Protein AF-A0A3E2GTA2-F1 (afdb_monomer)

Nearest PDB structures (foldseek):
  7aie-assembly1_A  TM=4.837E-01  e=1.598E+00  Homo sapiens
  6swu-assembly3_F  TM=3.018E-01  e=5.069E-01  Mus musculus
  6swu-assembly3_E  TM=3.045E-01  e=6.378E-01  Mus musculus
  6swu-assembly1_B  TM=2.988E-01  e=9.210E-01  Mus musculus
  6swu-assembly2_D  TM=2.835E-01  e=9.210E-01  Mus musculus

Solvent-accessible surface area (backbone atoms only — not comparable to full-atom values): 17799 Å² total; per-residue (Å²): 142,78,87,75,77,81,80,65,66,70,58,58,58,54,51,51,53,51,47,38,63,47,44,71,77,41,76,69,32,47,53,50,50,47,49,49,49,50,48,56,28,56,77,65,75,46,49,72,66,53,44,54,51,52,36,49,76,63,51,36,78,83,49,54,48,63,63,64,68,58,52,52,51,42,63,69,75,52,49,80,78,42,78,41,52,50,50,35,53,52,35,43,46,57,52,60,55,69,76,58,85,54,76,81,50,52,62,56,52,53,48,54,52,54,51,50,54,53,45,49,60,44,69,67,50,96,58,99,65,84,62,88,38,50,48,41,30,32,46,45,47,18,49,44,29,37,77,71,69,38,42,69,59,15,50,54,37,40,52,51,27,51,53,55,52,62,75,53,64,88,57,95,41,72,71,53,50,41,35,50,42,32,53,45,41,49,47,48,51,41,36,66,77,27,61,93,71,70,59,78,76,83,71,38,80,84,32,68,68,47,43,53,53,50,53,52,51,58,62,47,61,72,47,65,82,76,60,92,66,90,67,76,60,68,63,58,56,53,50,41,54,50,35,55,52,48,44,54,53,52,53,48,53,54,32,50,78,70,68,39,53,79,63,73,51,67,78,70,71,48,82,74,79,81,77,82,75,84,91,73,85,84,81,90,70,95,57,62,96,82,50,59,70,67,79,70,74,76,78,130

Sequence (300 aa):
MFAIDAASTSSDAIELCQVALDVLYTRACLLRFTKLVHHILEESNVTISGVIDGFSGSVHRWFSVVNLKQLREDAQESWTADPSTPLLLLAMLLLGTLQDCHHEDHSRRRKLYTTLKKLMLALTSPSEAPEPHLVQVEALVALYECGQGMAHQAQLTLSSALAMVSLMESEESDILIWRKISLIVLDRIIMLSSVSNNVPSLCTLTSPICKSVQSYIQKNSDTASASTGTPPSQQLYKMAEVALATGRVLHYVYCLEKGWTIGVKFLKGIQAEVSSPDASNGTTVQGCARCTVLHGVKKP

Structure (mmCIF, N/CA/C/O backbone):
data_AF-A0A3E2GTA2-F1
#
_entry.id   AF-A0A3E2GTA2-F1
#
loop_
_atom_site.group_PDB
_atom_site.id
_atom_site.type_symbol
_atom_site.label_atom_id
_atom_site.label_alt_id
_atom_site.label_comp_id
_atom_site.label_asym_id
_atom_site.label_entity_id
_atom_site.label_seq_id
_atom_site.pdbx_PDB_ins_code
_atom_site.Cartn_x
_atom_site.Cartn_y
_atom_site.Cartn_z
_atom_site.occupancy
_atom_site.B_iso_or_equiv
_atom_site.auth_seq_id
_atom_site.auth_comp_id
_atom_site.auth_asym_id
_atom_site.auth_atom_id
_atom_site.pdbx_PDB_model_num
ATOM 1 N N . MET A 1 1 ? -29.259 -16.501 2.015 1.00 26.66 1 MET A N 1
ATOM 2 C CA . MET A 1 1 ? -30.362 -15.736 1.403 1.00 26.66 1 MET A CA 1
ATOM 3 C C . MET A 1 1 ? -30.848 -14.743 2.448 1.00 26.66 1 MET A C 1
ATOM 5 O O . MET A 1 1 ? -31.735 -15.064 3.225 1.00 26.66 1 MET A O 1
ATOM 9 N N . PHE A 1 2 ? -30.172 -13.598 2.545 1.00 26.33 2 PHE A N 1
ATOM 10 C CA . PHE A 1 2 ? -30.550 -12.499 3.431 1.00 26.33 2 PHE A CA 1
ATOM 11 C C . PHE A 1 2 ? -30.974 -11.341 2.537 1.00 26.33 2 PHE A C 1
ATOM 13 O O . PHE A 1 2 ? -30.154 -10.787 1.813 1.00 26.33 2 PHE A O 1
ATOM 20 N N . ALA A 1 3 ? -32.267 -11.034 2.543 1.00 28.92 3 ALA A N 1
ATOM 21 C CA . ALA A 1 3 ? -32.781 -9.820 1.937 1.00 28.92 3 ALA A CA 1
ATOM 22 C C . ALA A 1 3 ? -32.425 -8.659 2.873 1.00 28.92 3 ALA A C 1
ATOM 24 O O . ALA A 1 3 ? -32.954 -8.570 3.978 1.00 28.92 3 ALA A O 1
ATOM 25 N N . ILE A 1 4 ? -31.483 -7.818 2.452 1.00 31.72 4 ILE A N 1
ATOM 26 C CA . ILE A 1 4 ? -31.210 -6.535 3.097 1.00 31.72 4 ILE A CA 1
ATOM 27 C C . ILE A 1 4 ? -32.053 -5.499 2.355 1.00 31.72 4 ILE A C 1
ATOM 29 O O . ILE A 1 4 ? -31.821 -5.230 1.175 1.00 31.72 4 ILE A O 1
ATOM 33 N N . ASP A 1 5 ? -33.055 -4.957 3.045 1.00 31.97 5 ASP A N 1
ATOM 34 C CA . ASP A 1 5 ? -33.919 -3.890 2.547 1.00 31.97 5 ASP A CA 1
ATOM 35 C C . ASP A 1 5 ? -33.090 -2.651 2.179 1.00 31.97 5 ASP A C 1
ATOM 37 O O . ASP A 1 5 ? -32.397 -2.055 3.003 1.00 31.97 5 ASP A O 1
ATOM 41 N N . ALA A 1 6 ? -33.181 -2.227 0.919 1.00 38.75 6 ALA A N 1
ATOM 42 C CA . ALA A 1 6 ? -32.398 -1.127 0.355 1.00 38.75 6 ALA A CA 1
ATOM 43 C C . ALA A 1 6 ? -32.828 0.279 0.840 1.00 38.75 6 ALA A C 1
ATOM 45 O O . ALA A 1 6 ? -32.238 1.281 0.428 1.00 38.75 6 ALA A O 1
ATOM 46 N N . ALA A 1 7 ? -33.836 0.376 1.713 1.00 34.06 7 ALA A N 1
ATOM 47 C CA . ALA A 1 7 ? -34.493 1.634 2.066 1.00 34.06 7 ALA A CA 1
ATOM 48 C C . ALA A 1 7 ? -33.840 2.422 3.225 1.00 34.06 7 ALA A C 1
ATOM 50 O O . ALA A 1 7 ? -34.115 3.612 3.353 1.00 34.06 7 ALA A O 1
ATOM 51 N N . SER A 1 8 ? -32.942 1.836 4.030 1.00 43.41 8 SER A N 1
ATOM 52 C CA . SER A 1 8 ? -32.281 2.552 5.147 1.00 43.41 8 SER A CA 1
ATOM 53 C C . SER A 1 8 ? -31.039 3.363 4.740 1.00 43.41 8 SER A C 1
ATOM 55 O O . SER A 1 8 ? -30.597 4.251 5.462 1.00 43.41 8 SER A O 1
ATOM 57 N N . THR A 1 9 ? -30.491 3.133 3.545 1.00 51.28 9 THR A N 1
ATOM 58 C CA . THR A 1 9 ? -29.102 3.518 3.222 1.00 51.28 9 THR A CA 1
ATOM 59 C C . THR A 1 9 ? -28.855 5.000 2.888 1.00 51.28 9 THR A C 1
ATOM 61 O O . THR A 1 9 ? -27.717 5.386 2.617 1.00 51.28 9 THR A O 1
ATOM 64 N N . SER A 1 10 ? -29.895 5.841 2.895 1.00 49.84 10 SER A N 1
ATOM 65 C CA . SER A 1 10 ? -29.777 7.284 2.626 1.00 49.84 10 SER A CA 1
ATOM 66 C C . SER A 1 10 ? -29.393 8.098 3.865 1.00 49.84 10 SER A C 1
ATOM 68 O O . SER A 1 10 ? -28.783 9.155 3.712 1.00 49.84 10 SER A O 1
ATOM 70 N N . SER A 1 11 ? -29.761 7.645 5.067 1.00 50.50 11 SER A N 1
ATOM 71 C CA . SER A 1 11 ? -29.492 8.378 6.313 1.00 50.50 11 SER A CA 1
ATOM 72 C C . SER A 1 11 ? -28.023 8.234 6.721 1.00 50.50 11 SER A C 1
ATOM 74 O O . SER A 1 11 ? -27.336 9.228 6.950 1.00 50.50 11 SER A O 1
ATOM 76 N N . ASP A 1 12 ? -27.500 7.009 6.656 1.00 54.19 12 ASP A N 1
ATOM 77 C CA . ASP A 1 12 ? -26.146 6.667 7.110 1.00 54.19 12 ASP A CA 1
ATOM 78 C C . ASP A 1 12 ? -25.052 7.349 6.278 1.00 54.19 12 ASP A C 1
ATOM 80 O O . ASP A 1 12 ? -23.986 7.694 6.781 1.00 54.19 12 ASP A O 1
ATOM 84 N N . ALA A 1 13 ? -25.306 7.586 4.986 1.00 51.75 13 ALA A N 1
ATOM 85 C CA . ALA A 1 13 ? -24.356 8.247 4.092 1.00 51.75 13 ALA A CA 1
ATOM 86 C C . ALA A 1 13 ? -24.213 9.753 4.382 1.00 51.75 13 ALA A C 1
ATOM 88 O O . ALA A 1 13 ? -23.124 10.311 4.204 1.00 51.75 13 ALA A O 1
ATOM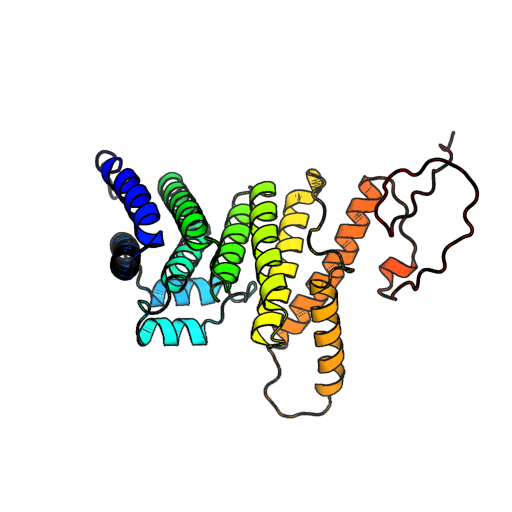 89 N N . ILE A 1 14 ? -25.300 10.401 4.815 1.00 54.19 14 ILE A N 1
ATOM 90 C CA . ILE A 1 14 ? -25.307 11.804 5.250 1.00 54.19 14 ILE A CA 1
ATOM 91 C C . ILE A 1 14 ? -24.616 11.901 6.610 1.00 54.19 14 ILE A C 1
ATOM 93 O O . ILE A 1 14 ? -23.726 12.733 6.778 1.00 54.19 14 ILE A O 1
ATOM 97 N N . GLU A 1 15 ? -24.927 10.985 7.527 1.00 57.72 15 GLU A N 1
ATOM 98 C CA . GLU A 1 15 ? -24.299 10.912 8.847 1.00 57.72 15 GLU A CA 1
ATOM 99 C C . GLU A 1 15 ? -22.783 10.672 8.748 1.00 57.72 15 GLU A C 1
ATOM 101 O O . GLU A 1 15 ? -22.004 11.363 9.395 1.00 57.72 15 GLU A O 1
ATOM 106 N N . LEU A 1 16 ? -22.336 9.798 7.840 1.00 56.22 16 LEU A N 1
ATOM 107 C CA . LEU A 1 16 ? -20.919 9.559 7.536 1.00 56.22 16 LEU A CA 1
ATOM 108 C C . LEU A 1 16 ? -20.181 10.803 7.023 1.00 56.22 16 LEU A C 1
ATOM 110 O O . LEU A 1 16 ? -19.018 11.016 7.368 1.00 56.22 16 LEU A O 1
ATOM 114 N N . CYS A 1 17 ? -20.829 11.625 6.191 1.00 51.88 17 CYS A N 1
ATOM 115 C CA . CYS A 1 17 ? -20.224 12.863 5.691 1.00 51.88 17 CYS A CA 1
ATOM 116 C C . CYS A 1 17 ? -20.182 13.950 6.775 1.00 51.88 17 CYS A C 1
ATOM 118 O O . CYS A 1 17 ? -19.199 14.683 6.852 1.00 51.88 17 CYS A O 1
ATOM 120 N N . GLN A 1 18 ? -21.202 14.012 7.637 1.00 55.59 18 GLN A N 1
ATOM 121 C CA . GLN A 1 18 ? -21.234 14.899 8.801 1.00 55.59 18 GLN A CA 1
ATOM 122 C C . GLN A 1 18 ? -20.150 14.511 9.822 1.00 55.59 18 GLN A C 1
ATOM 124 O O . GLN A 1 18 ? -19.392 15.361 10.277 1.00 55.59 18 GLN A O 1
ATOM 129 N N . VAL A 1 19 ? -20.003 13.212 10.108 1.00 56.62 19 VAL A N 1
ATOM 130 C CA . VAL A 1 19 ? -18.970 12.672 11.002 1.00 56.62 19 VAL A CA 1
ATOM 131 C C . VAL A 1 19 ? -17.571 12.940 10.451 1.00 56.62 19 VAL A C 1
ATOM 133 O O . VAL A 1 19 ? -16.705 13.341 11.216 1.00 56.62 19 VAL A O 1
ATOM 136 N N . ALA A 1 20 ? -17.331 12.790 9.144 1.00 53.91 20 ALA A N 1
ATOM 137 C CA . ALA A 1 20 ? -16.030 13.108 8.544 1.00 53.91 20 ALA A CA 1
ATOM 138 C C . ALA A 1 20 ? -15.655 14.601 8.674 1.00 53.91 20 ALA A C 1
ATOM 140 O O . ALA A 1 20 ? -14.487 14.918 8.888 1.00 53.91 20 ALA A O 1
ATOM 141 N N . LEU A 1 21 ? -16.638 15.506 8.590 1.00 55.72 21 LEU A N 1
ATOM 142 C CA . LEU A 1 21 ? -16.461 16.943 8.837 1.00 55.72 21 LEU A CA 1
ATOM 143 C C . LEU A 1 21 ? -16.207 17.251 10.322 1.00 55.72 21 LEU A C 1
ATOM 145 O O . LEU A 1 21 ? -15.356 18.080 10.633 1.00 55.72 21 LEU A O 1
ATOM 149 N N . ASP A 1 22 ? -16.880 16.549 11.235 1.00 50.16 22 ASP A N 1
ATOM 150 C CA . ASP A 1 22 ? -16.722 16.738 12.682 1.00 50.16 22 ASP A CA 1
ATOM 151 C C . ASP A 1 22 ? -15.430 16.095 13.242 1.00 50.16 22 ASP A C 1
ATOM 153 O O . ASP A 1 22 ? -14.876 16.571 14.240 1.00 50.16 22 ASP A O 1
ATOM 157 N N . VAL A 1 23 ? -14.916 15.025 12.612 1.00 53.75 23 VAL A N 1
ATOM 158 C CA . VAL A 1 23 ? -13.649 14.337 12.962 1.00 53.75 23 VAL A CA 1
ATOM 159 C C . VAL A 1 23 ? -12.445 15.271 12.932 1.00 53.75 23 VAL A C 1
ATOM 161 O O . VAL A 1 23 ? 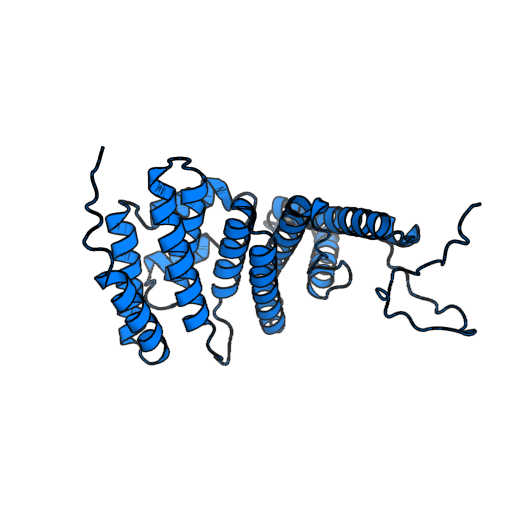-11.518 15.088 13.718 1.00 53.75 23 VAL A O 1
ATOM 164 N N . LEU A 1 24 ? -12.498 16.326 12.125 1.00 55.22 24 LEU A N 1
ATOM 165 C CA . LEU A 1 24 ? -11.410 17.284 11.969 1.00 55.22 24 LEU A CA 1
ATOM 166 C C . LEU A 1 24 ? -11.122 18.147 13.211 1.00 55.22 24 LEU A C 1
ATOM 168 O O . LEU A 1 24 ? -10.070 18.779 13.241 1.00 55.22 24 LEU A O 1
ATOM 172 N N . TYR A 1 25 ? -12.000 18.194 14.227 1.00 56.25 25 TYR A N 1
ATOM 173 C CA . TYR A 1 25 ? -11.858 19.192 15.303 1.00 56.25 25 TYR A CA 1
ATOM 174 C C . TYR A 1 25 ? -11.978 18.708 16.759 1.00 56.25 25 TYR A C 1
ATOM 176 O O . TYR A 1 25 ? -11.643 19.485 17.654 1.00 56.25 25 TYR A O 1
ATOM 184 N N . THR A 1 26 ? -12.399 17.469 17.072 1.00 65.62 26 THR A N 1
ATOM 185 C CA . THR A 1 26 ? -12.515 17.037 18.488 1.00 65.62 26 THR A CA 1
ATOM 186 C C . THR A 1 26 ? -12.250 15.548 18.760 1.00 65.62 26 THR A C 1
ATOM 188 O O . THR A 1 26 ? -12.654 14.662 18.012 1.00 65.62 26 THR A O 1
ATOM 191 N N . ARG A 1 27 ? -11.663 15.253 19.933 1.00 64.69 27 ARG A N 1
ATOM 192 C CA . ARG A 1 27 ? -11.454 13.893 20.490 1.00 64.69 27 ARG A CA 1
ATOM 193 C C . ARG A 1 27 ? -12.743 13.054 20.563 1.00 64.69 27 ARG A C 1
ATOM 195 O O . ARG A 1 27 ? -12.701 11.830 20.479 1.00 64.69 27 ARG A O 1
ATOM 202 N N . ALA A 1 28 ? -13.895 13.712 20.707 1.00 71.38 28 ALA A N 1
ATOM 203 C CA . ALA A 1 28 ? -15.207 13.069 20.708 1.00 71.38 28 ALA A CA 1
ATOM 204 C C . ALA A 1 28 ? -15.528 12.389 19.365 1.00 71.38 28 ALA A C 1
ATOM 206 O O . ALA A 1 28 ? -16.193 11.353 19.341 1.00 71.38 28 ALA A O 1
ATOM 207 N N . CYS A 1 29 ? -15.030 12.933 18.257 1.00 73.00 29 CYS A N 1
ATOM 208 C CA . CYS A 1 29 ? -15.290 12.401 16.928 1.00 73.00 29 CYS A CA 1
ATOM 209 C C . CYS A 1 29 ? -14.422 11.191 16.596 1.00 73.00 29 CYS A C 1
ATOM 211 O O . CYS A 1 29 ? -14.917 10.269 15.957 1.00 73.00 29 CYS A O 1
ATOM 213 N N . LEU A 1 30 ? -13.195 11.124 17.120 1.00 75.06 30 LEU A N 1
ATOM 214 C CA . LEU A 1 30 ? -12.386 9.906 17.066 1.00 75.06 30 LEU A CA 1
ATOM 215 C C . LEU A 1 30 ? -13.119 8.731 17.731 1.00 75.06 30 LEU A C 1
ATOM 217 O O . LEU A 1 30 ? -13.282 7.679 17.124 1.00 75.06 30 LEU A O 1
ATOM 221 N N . LEU A 1 31 ? -13.677 8.933 18.928 1.00 79.94 31 LEU A N 1
ATOM 222 C CA . LEU A 1 31 ? -14.464 7.893 19.601 1.00 79.94 31 LEU A CA 1
ATOM 223 C C . LEU A 1 31 ? -15.701 7.475 18.794 1.00 79.94 31 LEU A C 1
ATOM 225 O O . LEU A 1 31 ? -16.036 6.292 18.759 1.00 79.94 31 LEU A O 1
ATOM 229 N N . ARG A 1 32 ? -16.389 8.424 18.146 1.00 82.00 32 ARG A N 1
ATOM 230 C CA . ARG A 1 32 ? -17.516 8.113 17.250 1.00 82.00 32 ARG A CA 1
ATOM 231 C C . ARG A 1 32 ? -17.058 7.319 16.031 1.00 82.00 32 ARG A C 1
ATOM 233 O O . ARG A 1 32 ? -17.716 6.349 15.676 1.00 82.00 32 ARG A O 1
ATOM 240 N N . PHE A 1 33 ? -15.930 7.690 15.435 1.00 82.38 33 PHE A N 1
ATOM 241 C CA . PHE A 1 33 ? -15.361 6.988 14.296 1.00 82.38 33 PHE A CA 1
ATOM 242 C C . PHE A 1 33 ? -14.970 5.553 14.659 1.00 82.38 33 PHE A C 1
ATOM 244 O O . PHE A 1 33 ? -15.408 4.623 13.990 1.00 82.38 33 PHE A O 1
ATOM 251 N N . THR A 1 34 ? -14.246 5.341 15.760 1.00 85.25 34 THR A N 1
ATOM 252 C CA . THR A 1 34 ? -13.904 3.989 16.229 1.00 85.25 34 THR A CA 1
ATOM 253 C C . THR A 1 34 ? -15.159 3.155 16.500 1.00 85.25 34 THR A C 1
ATOM 255 O O . THR A 1 34 ? -15.225 1.999 16.087 1.00 85.25 34 THR A O 1
ATOM 258 N N . LYS A 1 35 ? -16.192 3.741 17.126 1.00 87.19 35 LYS A N 1
ATOM 259 C CA . LYS A 1 35 ? -17.490 3.070 17.325 1.00 87.19 35 LYS A CA 1
ATOM 260 C C . LYS A 1 35 ? -18.163 2.703 16.006 1.00 87.19 35 LYS A C 1
ATOM 262 O O . LYS A 1 35 ? -18.708 1.613 15.896 1.00 87.19 35 LYS A O 1
ATOM 267 N N . LEU A 1 36 ? -18.107 3.582 15.010 1.00 85.88 36 LEU A N 1
ATOM 268 C CA . LEU A 1 36 ? -18.654 3.312 13.686 1.00 85.88 36 LEU A CA 1
ATOM 269 C C . LEU A 1 36 ? -17.906 2.172 12.988 1.00 85.88 36 LEU A C 1
ATOM 271 O O . LEU A 1 36 ? -18.542 1.289 12.427 1.00 85.88 36 LEU A O 1
ATOM 275 N N . VAL A 1 37 ? -16.571 2.145 13.057 1.00 87.62 37 VAL A N 1
ATOM 276 C CA . VAL A 1 37 ? -15.780 1.022 12.526 1.00 87.62 37 VAL A CA 1
ATOM 277 C C . VAL A 1 37 ? -16.157 -0.283 13.220 1.00 87.62 37 VAL A C 1
ATOM 279 O O . VAL A 1 37 ? -16.358 -1.289 12.545 1.00 87.62 37 VAL A O 1
ATOM 282 N N . HIS A 1 38 ? -16.307 -0.267 14.546 1.00 88.81 38 HIS A N 1
ATOM 283 C CA . HIS A 1 38 ? -16.773 -1.431 15.295 1.00 88.81 38 HIS A CA 1
ATOM 284 C C . HIS A 1 38 ? -18.151 -1.898 14.821 1.00 88.81 38 HIS A C 1
ATOM 286 O O . HIS A 1 38 ? -18.328 -3.079 14.544 1.00 88.81 38 HIS A O 1
ATOM 292 N N . HIS A 1 39 ? -19.093 -0.971 14.646 1.00 89.19 39 HIS A N 1
ATOM 293 C CA . HIS A 1 39 ? -20.427 -1.287 14.151 1.00 89.19 39 HIS A CA 1
ATOM 294 C C . HIS A 1 39 ? -20.390 -1.912 12.750 1.00 89.19 39 HIS A C 1
ATOM 296 O O . HIS A 1 39 ? -20.994 -2.956 12.531 1.00 89.19 39 HIS A O 1
ATOM 302 N N . ILE A 1 40 ? -19.597 -1.353 11.827 1.00 86.62 40 ILE A N 1
ATOM 303 C CA . ILE A 1 40 ? -19.397 -1.920 10.482 1.00 86.62 40 ILE A CA 1
ATOM 304 C C . ILE A 1 40 ? -18.850 -3.355 10.565 1.00 86.62 40 ILE A C 1
ATOM 306 O O . ILE A 1 40 ? -19.256 -4.218 9.783 1.00 86.62 40 ILE A O 1
ATOM 310 N N . LEU A 1 41 ? -17.923 -3.628 11.488 1.00 89.06 41 LEU A N 1
ATOM 311 C CA . LEU A 1 41 ? -17.367 -4.968 11.703 1.00 89.06 41 LEU A CA 1
ATOM 312 C C . LEU A 1 41 ? -18.415 -5.940 12.267 1.00 89.06 41 LEU A C 1
ATOM 314 O O . LEU A 1 41 ? -18.538 -7.056 11.759 1.00 89.06 41 LEU A O 1
ATOM 318 N N . GLU A 1 42 ? -19.213 -5.502 13.242 1.00 90.88 42 GLU A N 1
ATOM 319 C CA . GLU A 1 42 ? -20.320 -6.276 13.818 1.00 90.88 42 GLU A CA 1
ATOM 320 C C . GLU A 1 42 ? -21.395 -6.610 12.777 1.00 90.88 42 GLU A C 1
ATOM 322 O O . GLU A 1 42 ? -21.768 -7.772 12.635 1.00 90.88 42 GLU A O 1
ATOM 327 N N . GLU A 1 43 ? -21.834 -5.632 11.980 1.00 88.75 43 GLU A N 1
ATOM 328 C CA . GLU A 1 43 ? -22.778 -5.840 10.870 1.00 88.75 43 GLU A CA 1
ATOM 329 C C . GLU A 1 43 ? -22.210 -6.763 9.781 1.00 88.75 43 GLU A C 1
ATOM 331 O O . GLU A 1 43 ? -22.943 -7.408 9.028 1.00 88.75 43 GLU A O 1
ATOM 336 N N . SER A 1 44 ? -20.883 -6.834 9.668 1.00 85.75 44 SER A N 1
ATOM 337 C CA . SER A 1 44 ? -20.195 -7.771 8.777 1.00 85.75 44 SER A CA 1
ATOM 338 C C . SER A 1 44 ? -20.033 -9.166 9.383 1.00 85.75 44 SER A C 1
ATOM 340 O O . SER A 1 44 ? -19.623 -10.074 8.666 1.00 85.75 44 SER A O 1
ATOM 342 N N . ASN A 1 45 ? -20.361 -9.352 10.666 1.00 91.81 45 ASN A N 1
ATOM 343 C CA . ASN A 1 45 ? -20.073 -10.556 11.442 1.00 91.81 45 ASN A CA 1
ATOM 344 C C . ASN A 1 45 ? -18.579 -10.942 11.399 1.00 91.81 45 ASN A C 1
ATOM 346 O O . ASN A 1 45 ? -18.224 -12.119 11.320 1.00 91.81 45 ASN A O 1
ATOM 350 N N . VAL A 1 46 ? -17.693 -9.938 11.411 1.00 93.25 46 VAL A N 1
ATOM 351 C CA . VAL A 1 46 ? -16.238 -10.127 11.382 1.00 93.25 46 VAL A CA 1
ATOM 352 C C . VAL A 1 46 ? -15.624 -9.533 12.643 1.00 93.25 46 VAL A C 1
ATOM 354 O O . VAL A 1 46 ? -15.854 -8.379 12.985 1.00 93.25 46 VAL A O 1
ATOM 357 N N . THR A 1 47 ? -14.798 -10.315 13.334 1.00 94.75 47 THR A N 1
ATOM 358 C CA . THR A 1 47 ? -14.034 -9.831 14.490 1.00 94.75 47 THR A CA 1
ATOM 359 C C . THR A 1 47 ? -12.748 -9.138 14.038 1.00 94.75 47 THR A C 1
ATOM 361 O O . THR A 1 47 ? -12.199 -9.463 12.988 1.00 94.75 47 THR A O 1
ATOM 364 N N . ILE A 1 48 ? -12.205 -8.228 14.853 1.00 93.56 48 ILE A N 1
ATOM 365 C CA . ILE A 1 48 ? -10.917 -7.566 14.563 1.00 93.56 48 ILE A CA 1
ATOM 366 C C . ILE A 1 48 ? -9.804 -8.603 14.354 1.00 93.56 48 ILE A C 1
ATOM 368 O O . ILE A 1 48 ? -9.069 -8.519 13.372 1.00 93.56 48 ILE A O 1
ATOM 372 N N . SER A 1 49 ? -9.716 -9.618 15.228 1.00 95.44 49 SER A N 1
ATOM 373 C CA . SER A 1 49 ? -8.764 -10.726 15.039 1.00 95.44 49 SER A CA 1
ATOM 374 C C . SER A 1 49 ? -9.005 -11.421 13.705 1.00 95.44 49 SER A C 1
ATOM 376 O O . SER A 1 49 ? -8.055 -11.620 12.962 1.00 95.44 49 SER A O 1
ATOM 378 N N . GLY A 1 50 ? -10.265 -11.696 13.348 1.00 95.75 50 GLY A N 1
ATOM 379 C CA . GLY A 1 50 ? -10.627 -12.282 12.059 1.00 95.75 50 GLY A CA 1
ATOM 380 C C . GLY A 1 50 ? -10.145 -11.456 10.863 1.00 95.75 50 GLY A C 1
ATOM 381 O O . GLY A 1 50 ? -9.600 -12.028 9.921 1.00 95.75 50 GLY A O 1
ATOM 382 N N . VAL A 1 51 ? -10.265 -10.121 10.913 1.00 95.81 51 VAL A N 1
ATOM 383 C CA . VAL A 1 51 ? -9.725 -9.227 9.868 1.00 95.81 51 VAL A CA 1
ATOM 384 C C . VAL A 1 51 ? -8.204 -9.358 9.780 1.00 95.81 51 VAL A C 1
ATOM 386 O O . VAL A 1 51 ? -7.668 -9.571 8.693 1.00 95.81 51 VAL A O 1
ATOM 389 N N . ILE A 1 52 ? -7.505 -9.253 10.915 1.00 96.44 52 ILE A N 1
ATOM 390 C CA . ILE A 1 52 ? -6.037 -9.306 10.964 1.00 96.44 52 ILE A CA 1
ATOM 391 C C . ILE A 1 52 ? -5.528 -10.680 10.509 1.00 96.44 52 ILE A C 1
ATOM 393 O O . ILE A 1 52 ? -4.583 -10.754 9.725 1.00 96.44 52 ILE A O 1
ATOM 397 N N . ASP A 1 53 ? -6.146 -11.765 10.970 1.00 96.00 53 ASP A N 1
ATOM 398 C CA . ASP A 1 53 ? -5.792 -13.143 10.628 1.00 96.00 53 ASP A CA 1
ATOM 399 C C . ASP A 1 53 ? -6.057 -13.421 9.144 1.00 96.00 53 ASP A C 1
ATOM 401 O O . ASP A 1 53 ? -5.185 -13.947 8.445 1.00 96.00 53 ASP A O 1
ATOM 405 N N . GLY A 1 54 ? -7.214 -12.988 8.631 1.00 95.19 54 GLY A N 1
ATOM 406 C CA . GLY A 1 54 ? -7.562 -13.090 7.216 1.00 95.19 54 GLY A CA 1
ATOM 407 C C . GLY A 1 54 ? -6.578 -12.332 6.326 1.00 95.19 54 GLY A C 1
ATOM 408 O O . GLY A 1 54 ? -6.062 -12.884 5.349 1.00 95.19 54 GLY A O 1
ATOM 409 N N . PHE A 1 55 ? -6.238 -11.095 6.695 1.00 95.75 55 PHE A N 1
ATOM 410 C CA . PHE A 1 55 ? -5.232 -10.299 5.993 1.00 95.75 55 PHE A CA 1
ATOM 411 C C . PHE A 1 55 ? -3.837 -10.940 6.067 1.00 95.75 55 PHE A C 1
ATOM 413 O O . PHE A 1 55 ? -3.134 -11.027 5.056 1.00 95.75 55 PHE A O 1
ATOM 420 N N . SER A 1 56 ? -3.450 -11.436 7.247 1.00 95.25 56 SER A N 1
ATOM 421 C CA . SER A 1 56 ? -2.164 -12.095 7.493 1.00 95.25 56 SER A CA 1
ATOM 422 C C . SER A 1 56 ? -1.974 -13.329 6.611 1.00 95.25 56 SER A C 1
ATOM 424 O O . SER A 1 56 ? -0.920 -13.509 5.998 1.00 95.25 56 SER A O 1
ATOM 426 N N . GLY A 1 57 ? -3.010 -14.165 6.508 1.00 93.62 57 GLY A N 1
ATOM 427 C CA . GLY A 1 57 ? -2.980 -15.401 5.731 1.00 93.62 57 GLY A CA 1
ATOM 428 C C . GLY A 1 57 ? -2.985 -15.200 4.214 1.00 93.62 57 GLY A C 1
ATOM 429 O O . GLY A 1 57 ? -2.499 -16.075 3.496 1.00 93.62 57 GLY A O 1
ATOM 430 N N . SER A 1 58 ? -3.493 -14.062 3.729 1.00 93.12 58 SER A N 1
ATOM 431 C CA . SER A 1 58 ? -3.742 -13.818 2.304 1.00 93.12 58 SER A CA 1
ATOM 432 C C . SER A 1 58 ? -2.799 -12.791 1.673 1.00 93.12 58 SER A C 1
ATOM 434 O O . SER A 1 58 ? -1.998 -13.135 0.805 1.00 93.12 58 SER A O 1
ATOM 436 N N . VAL A 1 59 ? -2.886 -11.529 2.094 1.00 94.38 59 VAL A N 1
ATOM 437 C CA . VAL A 1 59 ? -2.209 -10.388 1.463 1.00 94.38 59 VAL A CA 1
ATOM 438 C C . VAL A 1 59 ? -0.841 -10.145 2.091 1.00 94.38 59 VAL A C 1
ATOM 440 O O . VAL A 1 59 ? 0.150 -9.975 1.381 1.00 94.38 59 VAL A O 1
ATOM 443 N N . HIS A 1 60 ? -0.748 -10.195 3.422 1.00 93.50 60 HIS A N 1
ATOM 444 C CA . HIS A 1 60 ? 0.462 -9.792 4.143 1.00 93.50 60 HIS A CA 1
ATOM 445 C C . HIS A 1 60 ? 1.715 -10.589 3.753 1.00 93.50 60 HIS A C 1
ATOM 447 O O . HIS A 1 60 ? 2.822 -10.052 3.784 1.00 93.50 60 HIS A O 1
ATOM 453 N N . ARG A 1 61 ? 1.546 -11.859 3.357 1.00 90.25 61 ARG A N 1
ATOM 454 C CA . ARG A 1 61 ? 2.647 -12.746 2.952 1.00 90.25 61 ARG A CA 1
ATOM 455 C C . ARG A 1 61 ? 3.445 -12.209 1.770 1.00 90.25 61 ARG A C 1
ATOM 457 O O . ARG A 1 61 ? 4.637 -12.467 1.711 1.00 90.25 61 ARG A O 1
ATOM 464 N N . TRP A 1 62 ? 2.814 -11.513 0.832 1.00 89.31 62 TRP A N 1
ATOM 465 C CA . TRP A 1 62 ? 3.480 -10.960 -0.354 1.00 89.31 62 TRP A CA 1
ATOM 466 C C . TRP A 1 62 ? 3.435 -9.426 -0.397 1.00 89.31 62 TRP A C 1
ATOM 468 O O . TRP A 1 62 ? 4.150 -8.817 -1.188 1.00 89.31 62 TRP A O 1
ATOM 478 N N . PHE A 1 63 ? 2.640 -8.798 0.475 1.00 94.12 63 PHE A N 1
ATOM 479 C CA . PHE A 1 63 ? 2.529 -7.351 0.617 1.00 94.12 63 PHE A CA 1
ATOM 480 C C . PHE A 1 63 ? 2.607 -6.922 2.089 1.00 94.12 63 PHE A C 1
ATOM 482 O O . PHE A 1 63 ? 1.609 -6.615 2.748 1.00 94.12 63 PHE A O 1
ATOM 489 N N . SER A 1 64 ? 3.822 -6.921 2.634 1.00 92.19 64 SER A N 1
ATOM 490 C CA . SER A 1 64 ? 4.085 -6.725 4.065 1.00 92.19 64 SER A CA 1
ATOM 491 C C . SER A 1 64 ? 4.181 -5.249 4.485 1.00 92.19 64 SER A C 1
ATOM 493 O O . SER A 1 64 ? 5.096 -4.862 5.207 1.00 92.19 64 SER A O 1
ATOM 495 N N . VAL A 1 65 ? 3.235 -4.408 4.051 1.00 95.06 65 VAL A N 1
ATOM 496 C CA . VAL A 1 65 ? 3.254 -2.962 4.361 1.00 95.06 65 VAL A CA 1
ATOM 497 C C . VAL A 1 65 ? 2.890 -2.644 5.821 1.00 95.06 65 VAL A C 1
ATOM 499 O O . VAL A 1 65 ? 3.259 -1.592 6.341 1.00 95.06 65 VAL A O 1
ATOM 502 N N . VAL A 1 66 ? 2.188 -3.560 6.495 1.00 94.75 66 VAL A N 1
ATOM 503 C CA . VAL A 1 66 ? 1.691 -3.400 7.870 1.00 94.75 66 VAL A CA 1
ATOM 504 C C . VAL A 1 66 ? 2.527 -4.207 8.855 1.00 94.75 66 VAL A C 1
ATOM 506 O O . VAL A 1 66 ? 2.731 -5.400 8.648 1.00 94.75 66 VAL A O 1
ATOM 509 N N . ASN A 1 67 ? 2.929 -3.607 9.976 1.00 92.94 67 ASN A N 1
ATOM 510 C CA . ASN A 1 67 ? 3.487 -4.360 11.099 1.00 92.94 67 ASN A CA 1
ATOM 511 C C . ASN A 1 67 ? 2.347 -5.019 11.895 1.00 92.94 67 ASN A C 1
ATOM 513 O O . ASN A 1 67 ? 1.740 -4.393 12.760 1.00 92.94 67 ASN A O 1
ATOM 517 N N . LEU A 1 68 ? 2.046 -6.285 11.591 1.00 93.44 68 LEU A N 1
ATOM 518 C CA . LEU A 1 68 ? 0.936 -7.001 12.231 1.00 93.44 68 LEU A CA 1
ATOM 519 C C . LEU A 1 68 ? 1.143 -7.257 13.723 1.00 93.44 68 LEU A C 1
ATOM 521 O O . LEU A 1 68 ? 0.158 -7.429 14.432 1.00 93.44 68 LEU A O 1
ATOM 525 N N . LYS A 1 69 ? 2.394 -7.319 14.195 1.00 92.69 69 LYS A N 1
ATOM 526 C CA . LYS A 1 69 ? 2.671 -7.491 15.623 1.00 92.69 69 LYS A CA 1
ATOM 527 C C . LYS A 1 69 ? 2.233 -6.239 16.379 1.00 92.69 69 LYS A C 1
ATOM 529 O O . LYS A 1 69 ? 1.389 -6.349 17.259 1.00 92.69 69 LYS A O 1
ATOM 534 N N . GLN A 1 70 ? 2.721 -5.079 15.936 1.00 91.69 70 GLN A N 1
ATOM 535 C CA . GLN A 1 70 ? 2.340 -3.782 16.494 1.00 91.69 70 GLN A CA 1
ATOM 536 C C . GLN A 1 70 ? 0.822 -3.578 16.420 1.00 91.69 70 GLN A C 1
ATOM 538 O O . GLN A 1 70 ? 0.193 -3.317 17.431 1.00 91.69 70 GLN A O 1
ATOM 543 N N . LEU A 1 71 ? 0.207 -3.838 15.260 1.00 92.75 71 LEU A N 1
ATOM 544 C CA . LEU A 1 71 ? -1.240 -3.671 15.096 1.00 92.75 71 LEU A CA 1
ATOM 545 C C . LEU A 1 71 ? -2.062 -4.536 16.069 1.00 92.75 71 LEU A C 1
ATOM 547 O O . LEU A 1 71 ? -3.132 -4.121 16.504 1.00 92.75 71 LEU A O 1
ATOM 551 N N . ARG A 1 72 ? -1.602 -5.752 16.397 1.00 93.69 72 ARG A N 1
ATOM 552 C CA . ARG A 1 72 ? -2.286 -6.601 17.388 1.00 93.69 72 ARG A CA 1
ATOM 553 C C . ARG A 1 72 ? -2.146 -6.050 18.801 1.00 93.69 72 ARG A C 1
ATOM 555 O O . ARG A 1 72 ? -3.113 -6.127 19.550 1.00 93.69 72 ARG A O 1
ATOM 562 N N . GLU A 1 73 ? -0.975 -5.525 19.147 1.00 91.38 73 GLU A N 1
ATOM 563 C CA . GLU A 1 73 ? -0.724 -4.865 20.432 1.00 91.38 73 GLU A CA 1
ATOM 564 C C . GLU A 1 73 ? -1.616 -3.614 20.556 1.00 91.38 73 GLU A C 1
ATOM 566 O O . GLU A 1 73 ? -2.395 -3.505 21.504 1.00 91.38 73 GLU A O 1
ATOM 571 N N . ASP A 1 74 ? -1.648 -2.769 19.521 1.00 88.00 74 ASP A N 1
ATOM 572 C CA . ASP A 1 74 ? -2.494 -1.568 19.456 1.00 88.00 74 ASP A CA 1
ATOM 573 C C . ASP A 1 74 ? -3.993 -1.909 19.559 1.00 88.00 74 ASP A C 1
ATOM 575 O O . ASP A 1 74 ? -4.770 -1.213 20.222 1.00 88.00 74 ASP A O 1
ATOM 579 N N . ALA A 1 75 ? -4.411 -3.011 18.927 1.00 86.31 75 ALA A N 1
ATOM 580 C CA . ALA A 1 75 ? -5.785 -3.502 18.986 1.00 86.31 75 ALA A CA 1
ATOM 581 C C . ALA A 1 75 ? -6.184 -4.026 20.377 1.00 86.31 75 ALA A C 1
ATOM 583 O O . ALA A 1 75 ? -7.372 -4.019 20.700 1.00 86.31 75 ALA A O 1
ATOM 584 N N . GLN A 1 76 ? -5.225 -4.480 21.192 1.00 86.75 76 GLN A N 1
ATOM 585 C CA . GLN A 1 76 ? -5.472 -4.985 22.545 1.00 86.75 76 GLN A CA 1
ATOM 586 C C . GLN A 1 76 ? -5.488 -3.875 23.599 1.00 86.75 76 GLN A C 1
ATOM 588 O O . GLN A 1 76 ? -6.322 -3.924 24.502 1.00 86.75 76 GLN A O 1
ATOM 593 N N . GLU A 1 77 ? -4.587 -2.893 23.505 1.00 81.88 77 GLU A N 1
ATOM 594 C CA . GLU A 1 77 ? -4.394 -1.895 24.565 1.00 81.88 77 GLU A CA 1
ATOM 595 C C . GLU A 1 77 ? -5.450 -0.784 24.538 1.00 81.88 77 GLU A C 1
ATOM 597 O O . GLU A 1 77 ? -6.154 -0.582 25.526 1.00 81.88 77 GLU A O 1
ATOM 602 N N . SER A 1 78 ? -5.594 -0.083 23.411 1.00 72.00 78 SER A N 1
ATOM 603 C CA . SER A 1 78 ? -6.742 0.778 23.104 1.00 72.00 78 SER A CA 1
ATOM 604 C C . SER A 1 78 ? -6.581 1.374 21.701 1.00 72.00 78 SER A C 1
ATOM 606 O O . SER A 1 78 ? -6.015 2.451 21.516 1.00 72.00 78 SER A O 1
ATOM 608 N N . TRP A 1 79 ? -7.176 0.742 20.699 1.00 75.75 79 TRP A N 1
ATOM 609 C CA . TRP A 1 79 ? -7.302 1.268 19.331 1.00 75.75 79 TRP A CA 1
ATOM 610 C C . TRP A 1 79 ? -8.048 2.617 19.195 1.00 75.75 79 TRP A C 1
ATOM 612 O O . TRP A 1 79 ? -8.218 3.131 18.093 1.00 75.75 79 TRP A O 1
ATOM 622 N N . THR A 1 80 ? -8.502 3.214 20.303 1.00 72.12 80 THR A N 1
ATOM 623 C CA . THR A 1 80 ? -9.017 4.592 20.365 1.00 72.12 80 THR A CA 1
ATOM 624 C C . THR A 1 80 ? -7.916 5.648 20.448 1.00 72.12 80 THR A C 1
ATOM 626 O O . THR A 1 80 ? -8.227 6.834 20.369 1.00 72.12 80 THR A O 1
ATOM 629 N N . ALA A 1 81 ? -6.661 5.249 20.684 1.00 76.56 81 ALA A N 1
ATOM 630 C CA . ALA A 1 81 ? -5.545 6.181 20.822 1.00 76.56 81 ALA A CA 1
ATOM 631 C C . ALA A 1 81 ? -5.121 6.789 19.476 1.00 76.56 81 ALA A C 1
ATOM 633 O O . ALA A 1 81 ? -4.782 7.969 19.436 1.00 76.56 81 ALA A O 1
ATOM 634 N N . ASP A 1 82 ? -5.199 6.009 18.393 1.00 83.56 82 ASP A N 1
ATOM 635 C CA . ASP A 1 82 ? -4.752 6.407 17.059 1.00 83.56 82 ASP A CA 1
ATOM 636 C C . ASP A 1 82 ? -5.918 6.375 16.043 1.00 83.56 82 ASP A C 1
ATOM 638 O O . ASP A 1 82 ? -6.466 5.299 15.770 1.00 83.56 82 ASP A O 1
ATOM 642 N N . PRO A 1 83 ? -6.299 7.523 15.441 1.00 80.81 83 PRO A N 1
ATOM 643 C CA . PRO A 1 83 ? -7.346 7.601 14.414 1.00 80.81 83 PRO A CA 1
ATOM 644 C C . PRO A 1 83 ? -7.062 6.776 13.156 1.00 80.81 83 PRO A C 1
ATOM 646 O O . PRO A 1 83 ? -7.993 6.397 12.442 1.00 80.81 83 PRO A O 1
ATOM 649 N N . SER A 1 84 ? -5.799 6.482 12.871 1.00 88.19 84 SER A N 1
ATOM 650 C CA . SER A 1 84 ? -5.385 5.752 11.681 1.00 88.19 84 SER A CA 1
ATOM 651 C C . SER A 1 84 ? -5.505 4.227 11.836 1.00 88.19 84 SER A C 1
ATOM 653 O O . SER A 1 84 ? -5.644 3.525 10.831 1.00 88.19 84 SER A O 1
ATOM 655 N N . THR A 1 85 ? -5.585 3.704 13.068 1.00 91.06 85 THR A N 1
ATOM 656 C CA . THR A 1 85 ? -5.769 2.262 13.326 1.00 91.06 85 THR A CA 1
ATOM 657 C C . THR A 1 85 ? -7.132 1.738 12.843 1.00 91.06 85 THR A C 1
ATOM 659 O O . THR A 1 85 ? -7.159 0.768 12.076 1.00 91.06 85 THR A O 1
ATOM 662 N N . PRO A 1 86 ? -8.284 2.357 13.184 1.00 91.12 86 PRO A N 1
ATOM 663 C CA . PRO A 1 86 ? -9.572 1.912 12.651 1.00 91.12 86 PRO A CA 1
ATOM 664 C C . PRO A 1 86 ? -9.663 2.028 11.120 1.00 91.12 86 PRO A C 1
ATOM 666 O O . PRO A 1 86 ? -10.263 1.165 10.480 1.00 91.12 86 PRO A O 1
ATOM 669 N N . LEU A 1 87 ? -9.024 3.037 10.506 1.00 92.50 87 LEU A N 1
ATOM 670 C CA . LEU A 1 87 ? -8.929 3.117 9.041 1.00 92.50 87 LEU A CA 1
ATOM 671 C C . LEU A 1 87 ? -8.153 1.946 8.449 1.00 92.50 87 LEU A C 1
ATOM 673 O O . LEU A 1 87 ? -8.552 1.401 7.419 1.00 92.50 87 LEU A O 1
ATOM 677 N N . LEU A 1 88 ? -7.047 1.565 9.083 1.00 95.38 88 LEU A N 1
ATOM 678 C CA . LEU A 1 88 ? -6.237 0.446 8.632 1.00 95.38 88 LEU A CA 1
ATOM 679 C C . LEU A 1 88 ? -7.034 -0.859 8.654 1.00 95.38 88 LEU A C 1
ATOM 681 O O . LEU A 1 88 ? -6.992 -1.612 7.681 1.00 95.38 88 LEU A O 1
ATOM 685 N N . LEU A 1 89 ? -7.828 -1.084 9.702 1.00 94.75 89 LEU A N 1
ATOM 686 C CA . LEU A 1 89 ? -8.734 -2.232 9.783 1.00 94.75 89 LEU A CA 1
ATOM 687 C C . LEU A 1 89 ? -9.796 -2.210 8.676 1.00 94.75 89 LEU A C 1
ATOM 689 O O . LEU A 1 89 ? -10.036 -3.240 8.047 1.00 94.75 89 LEU A O 1
ATOM 693 N N . LEU A 1 90 ? -10.390 -1.048 8.375 1.00 94.50 90 LEU A N 1
ATOM 694 C CA . LEU A 1 90 ? -11.328 -0.916 7.254 1.00 94.50 90 LEU A CA 1
ATOM 695 C C . LEU A 1 90 ? -10.662 -1.188 5.896 1.00 94.50 90 LEU A C 1
ATOM 697 O O . LEU A 1 90 ? -11.272 -1.821 5.035 1.00 94.50 90 LEU A O 1
ATOM 701 N N . ALA A 1 91 ? -9.419 -0.745 5.693 1.00 96.94 91 ALA A N 1
ATOM 702 C CA . ALA A 1 91 ? -8.664 -1.012 4.470 1.00 96.94 91 ALA A CA 1
ATOM 703 C C . ALA A 1 91 ? -8.330 -2.507 4.311 1.00 96.94 91 ALA A C 1
ATOM 705 O O . ALA A 1 91 ? -8.440 -3.056 3.213 1.00 96.94 91 ALA A O 1
ATOM 706 N N . MET A 1 92 ? -7.982 -3.189 5.407 1.00 97.00 92 MET A N 1
ATOM 707 C CA . MET A 1 92 ? -7.799 -4.644 5.418 1.00 97.00 92 MET A CA 1
ATOM 708 C C . MET A 1 92 ? -9.103 -5.385 5.120 1.00 97.00 92 MET A C 1
ATOM 710 O O . MET A 1 92 ? -9.105 -6.295 4.291 1.00 97.00 92 MET A O 1
ATOM 714 N N . LEU A 1 93 ? -10.210 -4.973 5.746 1.00 95.25 93 LEU A N 1
ATOM 715 C CA . LEU A 1 93 ? -11.537 -5.529 5.483 1.00 95.25 93 LEU A CA 1
ATOM 716 C C . LEU A 1 93 ? -11.903 -5.372 4.003 1.00 95.25 93 LEU A C 1
ATOM 718 O O . LEU A 1 93 ? -12.315 -6.341 3.370 1.00 95.25 93 LEU A O 1
ATOM 722 N N . LEU A 1 94 ? -11.686 -4.181 3.432 1.00 95.50 94 LEU A N 1
ATOM 723 C CA . LEU A 1 94 ? -11.930 -3.900 2.019 1.00 95.50 94 LEU A CA 1
ATOM 724 C C . LEU A 1 94 ? -11.158 -4.864 1.106 1.00 95.50 94 LEU A C 1
ATOM 726 O O . LEU A 1 94 ? -11.739 -5.403 0.166 1.00 95.50 94 LEU A O 1
ATOM 730 N N . LEU A 1 95 ? -9.882 -5.133 1.389 1.00 95.19 95 LEU A N 1
ATOM 731 C CA . LEU A 1 95 ? -9.101 -6.116 0.631 1.00 95.19 95 LEU A CA 1
ATOM 732 C C . LEU A 1 95 ? -9.605 -7.550 0.816 1.00 95.19 95 LEU A C 1
ATOM 734 O O . LEU A 1 95 ? -9.608 -8.309 -0.150 1.00 95.19 95 LEU A O 1
ATOM 738 N N . GLY A 1 96 ? -10.064 -7.914 2.016 1.00 92.56 96 GLY A N 1
ATOM 739 C CA . GLY A 1 96 ? -10.684 -9.218 2.274 1.00 92.56 96 GLY A CA 1
ATOM 740 C C . GLY A 1 96 ? -11.865 -9.487 1.339 1.00 92.56 96 GLY A C 1
ATOM 741 O O . GLY A 1 96 ? -11.985 -10.579 0.791 1.00 92.56 96 GLY A O 1
ATOM 742 N N . THR A 1 97 ? -12.655 -8.453 1.034 1.00 89.69 97 THR A N 1
ATOM 743 C CA . THR A 1 97 ? -13.793 -8.565 0.105 1.00 89.69 97 THR A CA 1
ATOM 744 C C . THR A 1 97 ? -13.410 -8.789 -1.366 1.00 89.69 97 THR A C 1
ATOM 746 O O . THR A 1 97 ? -14.289 -9.007 -2.200 1.00 89.69 97 THR A O 1
ATOM 749 N N . LEU A 1 98 ? -12.125 -8.715 -1.740 1.00 85.44 98 LEU A N 1
ATOM 750 C CA . LEU A 1 98 ? -11.688 -9.035 -3.106 1.00 85.44 98 LEU A CA 1
ATOM 751 C C . LEU A 1 98 ? -11.792 -10.531 -3.419 1.00 85.44 98 LEU A C 1
ATOM 753 O O . LEU A 1 98 ? -11.881 -10.887 -4.591 1.00 85.44 98 LEU A O 1
ATOM 757 N N . GLN A 1 99 ? -11.763 -11.391 -2.399 1.00 80.12 99 GLN A N 1
ATOM 758 C CA . GLN A 1 99 ? -11.791 -12.845 -2.582 1.00 80.12 99 GLN A CA 1
ATOM 759 C C . GLN A 1 99 ? -13.190 -13.359 -2.938 1.00 80.12 99 GLN A C 1
ATOM 761 O O . GLN A 1 99 ? -13.315 -14.354 -3.651 1.00 80.12 99 GLN A O 1
ATOM 766 N N . ASP A 1 100 ? -14.229 -12.640 -2.513 1.00 78.94 100 ASP A N 1
ATOM 767 C CA . ASP A 1 100 ? -15.615 -13.029 -2.730 1.00 78.94 100 ASP A CA 1
ATOM 768 C C . ASP A 1 100 ? -16.159 -12.398 -4.023 1.00 78.94 100 ASP A C 1
ATOM 770 O O . ASP A 1 100 ? -16.331 -11.180 -4.170 1.00 78.94 100 ASP A O 1
ATOM 774 N N . CYS A 1 101 ? -16.429 -13.251 -5.013 1.00 74.75 101 CYS A N 1
ATOM 775 C CA . CYS A 1 101 ? -16.967 -12.866 -6.322 1.00 74.75 101 CYS A CA 1
ATOM 776 C C . CYS A 1 101 ? -18.503 -12.910 -6.374 1.00 74.75 101 CYS A C 1
ATOM 778 O O . CYS A 1 101 ? -19.083 -13.173 -7.427 1.00 74.75 101 CYS A O 1
ATOM 780 N N . HIS A 1 102 ? -19.190 -12.658 -5.260 1.00 83.31 102 HIS A N 1
ATOM 781 C CA . HIS A 1 102 ? -20.647 -12.584 -5.268 1.00 83.31 102 HIS A CA 1
ATOM 782 C C . HIS A 1 102 ? -21.114 -11.232 -5.824 1.00 83.31 102 HIS A C 1
ATOM 784 O O . HIS A 1 102 ? -20.662 -10.164 -5.403 1.00 83.31 102 HIS A O 1
ATOM 790 N N . HIS A 1 103 ? -22.027 -11.275 -6.800 1.00 80.19 103 HIS A N 1
ATOM 791 C CA . HIS A 1 103 ? -22.510 -10.069 -7.476 1.00 80.19 103 HIS A CA 1
ATOM 792 C C . HIS A 1 103 ? -23.221 -9.089 -6.529 1.00 80.19 103 HIS A C 1
ATOM 794 O O . HIS A 1 103 ? -23.104 -7.874 -6.697 1.00 80.19 103 HIS A O 1
ATOM 800 N N . GLU A 1 104 ? -23.915 -9.597 -5.510 1.00 81.69 104 GLU A N 1
ATOM 801 C CA . GLU A 1 104 ? -24.632 -8.776 -4.525 1.00 81.69 104 GLU A CA 1
ATOM 802 C C . GLU A 1 104 ? -23.673 -7.899 -3.694 1.00 81.69 104 GLU A C 1
ATOM 804 O O . GLU A 1 104 ? -24.005 -6.769 -3.329 1.00 81.69 104 GLU A O 1
ATOM 809 N N . ASP A 1 105 ? -22.423 -8.337 -3.513 1.00 83.69 105 ASP A N 1
ATOM 810 C CA . ASP A 1 105 ? -21.435 -7.631 -2.695 1.00 83.69 105 ASP A CA 1
ATOM 811 C C . ASP A 1 105 ? -20.772 -6.446 -3.409 1.00 83.69 105 ASP A C 1
ATOM 813 O O . ASP A 1 105 ? -20.103 -5.626 -2.773 1.00 83.69 105 ASP A O 1
ATOM 817 N N . HIS A 1 106 ? -20.960 -6.277 -4.725 1.00 85.81 106 HIS A N 1
ATOM 818 C CA . HIS A 1 106 ? -20.370 -5.145 -5.454 1.00 85.81 106 HIS A CA 1
ATOM 819 C C . HIS A 1 106 ? -20.829 -3.788 -4.904 1.00 85.81 106 HIS A C 1
ATOM 821 O O . HIS A 1 106 ? -20.010 -2.876 -4.751 1.00 85.81 106 HIS A O 1
ATOM 827 N N . SER A 1 107 ? -22.116 -3.645 -4.562 1.00 86.75 107 SER A N 1
ATOM 828 C CA . SER A 1 107 ? -22.624 -2.385 -4.007 1.00 86.75 107 SER A CA 1
ATOM 829 C C . SER A 1 107 ? -22.021 -2.093 -2.633 1.00 86.75 107 SER A C 1
ATOM 831 O O . SER A 1 107 ? -21.697 -0.939 -2.346 1.00 86.75 107 SER A O 1
ATOM 833 N N . ARG A 1 108 ? -21.867 -3.116 -1.783 1.00 87.31 108 ARG A N 1
ATOM 834 C CA . ARG A 1 108 ? -21.290 -2.971 -0.441 1.00 87.31 108 ARG A CA 1
ATOM 835 C C . ARG A 1 108 ? -19.820 -2.567 -0.521 1.00 87.31 108 ARG A C 1
ATOM 837 O O . ARG A 1 108 ? -19.426 -1.588 0.108 1.00 87.31 108 ARG A O 1
ATOM 844 N N . ARG A 1 109 ? -19.038 -3.243 -1.371 1.00 90.25 109 ARG A N 1
ATOM 845 C CA . ARG A 1 109 ? -17.620 -2.928 -1.617 1.00 90.25 109 ARG A CA 1
ATOM 846 C C . ARG A 1 109 ? -17.416 -1.503 -2.106 1.00 90.25 109 ARG A C 1
ATOM 848 O O . ARG A 1 109 ? -16.582 -0.775 -1.573 1.00 90.25 109 ARG A O 1
ATOM 855 N N . ARG A 1 110 ? -18.226 -1.065 -3.076 1.00 91.50 110 ARG A N 1
ATOM 856 C CA . ARG A 1 110 ? -18.161 0.304 -3.604 1.00 91.50 110 ARG A CA 1
ATOM 857 C C . ARG A 1 110 ? -18.465 1.350 -2.529 1.00 91.50 110 ARG A C 1
ATOM 859 O O . ARG A 1 110 ? -17.784 2.377 -2.486 1.00 91.50 110 ARG A O 1
ATOM 866 N N . LYS A 1 111 ? -19.458 1.096 -1.666 1.00 90.12 111 LYS A N 1
ATOM 867 C CA . LYS A 1 111 ? -19.786 1.972 -0.529 1.00 90.12 111 LYS A CA 1
ATOM 868 C C . LYS A 1 111 ? -18.626 2.037 0.465 1.00 90.12 111 LYS A C 1
ATOM 870 O O . LYS A 1 111 ? -18.168 3.137 0.750 1.00 90.12 111 LYS A O 1
ATOM 875 N N . LEU A 1 112 ? -18.096 0.890 0.900 1.00 90.62 112 LEU A N 1
ATOM 876 C CA . LEU A 1 112 ? -16.958 0.824 1.824 1.00 90.62 112 LEU A CA 1
ATOM 877 C C . LEU A 1 112 ? -15.728 1.559 1.275 1.00 90.62 112 LEU A C 1
ATOM 879 O O . LEU A 1 112 ? -15.165 2.401 1.967 1.00 90.62 112 LEU A O 1
ATOM 883 N N . TYR A 1 113 ? -15.360 1.312 0.015 1.00 95.00 113 TYR A N 1
ATOM 884 C CA . TYR A 1 113 ? -14.267 2.017 -0.658 1.00 95.00 113 TYR A CA 1
ATOM 885 C C . TYR A 1 113 ? -14.484 3.537 -0.678 1.00 95.00 113 TYR A C 1
ATOM 887 O O . TYR A 1 113 ? -13.603 4.298 -0.287 1.00 95.00 113 TYR A O 1
ATOM 895 N N . THR A 1 114 ? -15.671 3.993 -1.090 1.00 93.50 114 THR A N 1
ATOM 896 C CA . THR A 1 114 ? -15.976 5.432 -1.175 1.00 93.50 114 THR A CA 1
ATOM 897 C C . THR A 1 114 ? -15.932 6.091 0.205 1.00 93.50 114 THR A C 1
ATOM 899 O O . THR A 1 114 ? -15.387 7.185 0.348 1.00 93.50 114 THR A O 1
ATOM 902 N N . THR A 1 115 ? -16.474 5.422 1.223 1.00 88.25 115 THR A N 1
ATOM 903 C CA . THR A 1 115 ? -16.414 5.869 2.617 1.00 88.25 115 THR A CA 1
ATOM 904 C C . THR A 1 115 ? -14.971 5.967 3.100 1.00 88.25 115 THR A C 1
ATOM 906 O O . THR A 1 115 ? -14.577 7.005 3.625 1.00 88.25 115 THR A O 1
ATOM 909 N N . LEU A 1 116 ? -14.156 4.941 2.846 1.00 91.81 116 LEU A N 1
ATOM 910 C CA . LEU A 1 116 ? -12.744 4.927 3.217 1.00 91.81 116 LEU A CA 1
ATOM 911 C C . LEU A 1 116 ? -11.976 6.091 2.573 1.00 91.81 116 LEU A C 1
ATOM 913 O O . LEU A 1 116 ? -11.280 6.813 3.278 1.00 91.81 116 LEU A O 1
ATOM 917 N N . LYS A 1 117 ? -12.168 6.357 1.271 1.00 93.38 117 LYS A N 1
ATOM 918 C CA . LYS A 1 117 ? -11.526 7.496 0.580 1.00 93.38 117 LYS A CA 1
ATOM 919 C C . LYS A 1 117 ? -11.903 8.846 1.192 1.00 93.38 117 LYS A C 1
ATOM 921 O O . LYS A 1 117 ? -11.040 9.708 1.329 1.00 93.38 117 LYS A O 1
ATOM 926 N N . LYS A 1 118 ? -13.174 9.036 1.562 1.00 88.31 118 LYS A N 1
ATOM 927 C CA . LYS A 1 118 ? -13.640 10.271 2.215 1.00 88.31 118 LYS A CA 1
ATOM 928 C C . LYS A 1 118 ? -13.003 10.458 3.590 1.00 88.31 118 LYS A C 1
ATOM 930 O O . LYS A 1 118 ? -12.569 11.559 3.908 1.00 88.31 118 LYS A O 1
ATOM 935 N N . LEU A 1 119 ? -12.929 9.389 4.382 1.00 85.94 119 LEU A N 1
ATOM 936 C CA . LEU A 1 119 ? -12.321 9.429 5.711 1.00 85.94 119 LEU A CA 1
ATOM 937 C C . LEU A 1 119 ? -10.815 9.685 5.643 1.00 85.94 119 LEU A C 1
ATOM 939 O O . LEU A 1 119 ? -10.299 10.471 6.426 1.00 85.94 119 LEU A O 1
ATOM 943 N N . MET A 1 120 ? -10.123 9.069 4.683 1.00 88.38 120 MET A N 1
ATOM 944 C CA . MET A 1 120 ? -8.710 9.352 4.435 1.00 88.38 120 MET A CA 1
ATOM 945 C 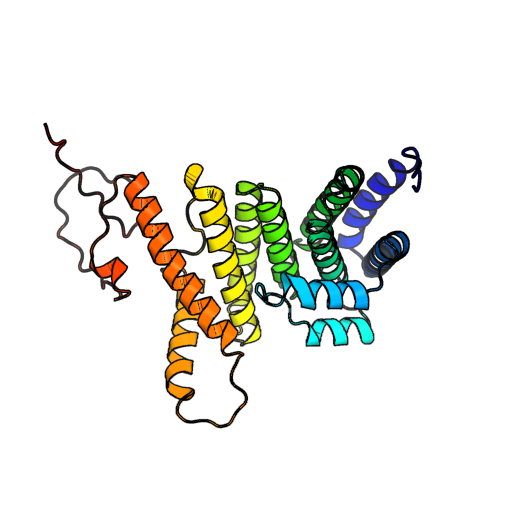C . MET A 1 120 ? -8.503 10.821 4.094 1.00 88.38 120 MET A C 1
ATOM 947 O O . MET A 1 120 ? -7.689 11.466 4.729 1.00 88.38 120 MET A O 1
ATOM 951 N N . LEU A 1 121 ? -9.285 11.375 3.161 1.00 86.75 121 LEU A N 1
ATOM 952 C CA . LEU A 1 121 ? -9.188 12.793 2.809 1.00 86.75 121 LEU A CA 1
ATOM 953 C C . LEU A 1 121 ? -9.405 13.710 4.023 1.00 86.75 121 LEU A C 1
ATOM 955 O O . LEU A 1 121 ? -8.716 14.717 4.148 1.00 86.75 121 LEU A O 1
ATOM 959 N N . ALA A 1 122 ? -10.336 13.358 4.913 1.00 82.12 122 ALA A N 1
ATOM 960 C CA . ALA A 1 122 ? -10.549 14.095 6.154 1.00 82.12 122 ALA A CA 1
ATOM 961 C C . ALA A 1 122 ? -9.345 13.980 7.107 1.00 82.12 122 ALA A C 1
ATOM 963 O O . ALA A 1 122 ? -8.968 14.959 7.735 1.00 82.12 122 ALA A O 1
ATOM 964 N N . LEU A 1 123 ? -8.702 12.815 7.205 1.00 78.50 123 LEU A N 1
ATOM 965 C CA . LEU A 1 123 ? -7.560 12.614 8.102 1.00 78.50 123 LEU A CA 1
ATOM 966 C C . LEU A 1 123 ? -6.222 13.112 7.533 1.00 78.50 123 LEU A C 1
ATOM 968 O O . LEU A 1 123 ? -5.341 13.464 8.308 1.00 78.50 123 LEU A O 1
ATOM 972 N N . THR A 1 124 ? -6.089 13.249 6.212 1.00 78.44 124 THR A N 1
ATOM 973 C CA . THR A 1 124 ? -4.920 13.854 5.541 1.00 78.44 124 THR A CA 1
ATOM 974 C C . THR A 1 124 ? -4.950 15.394 5.579 1.00 78.44 124 THR A C 1
ATOM 976 O O . THR A 1 124 ? -4.279 16.061 4.793 1.00 78.44 124 THR A O 1
ATOM 979 N N . SER A 1 125 ? -5.725 15.992 6.490 1.00 73.00 125 SER A N 1
ATOM 980 C CA . SER A 1 125 ? -5.632 17.423 6.809 1.00 73.00 125 SER A CA 1
ATOM 981 C C . SER A 1 125 ? -4.169 17.808 7.096 1.00 73.00 125 SER A C 1
ATOM 983 O O . SER A 1 125 ? -3.431 16.952 7.588 1.00 73.00 125 SER A O 1
ATOM 985 N N . PRO A 1 126 ? -3.721 19.047 6.799 1.00 60.91 126 PRO A N 1
ATOM 986 C CA . PRO A 1 126 ? -2.354 19.508 7.056 1.00 60.91 126 PRO A CA 1
ATOM 987 C C . PRO A 1 126 ? -2.038 19.549 8.563 1.00 60.91 126 PRO A C 1
ATOM 989 O O . PRO A 1 126 ? -2.006 20.602 9.192 1.00 60.91 126 PRO A O 1
ATOM 992 N N . SER A 1 127 ? -1.836 18.373 9.144 1.00 62.66 127 SER A N 1
ATOM 993 C CA . SER A 1 127 ? -1.191 18.144 10.426 1.00 62.66 127 SER A CA 1
ATOM 994 C C . SER A 1 127 ? 0.321 18.269 10.240 1.00 62.66 127 SER A C 1
ATOM 996 O O . SER A 1 127 ? 0.851 17.979 9.166 1.00 62.66 127 SER A O 1
ATOM 998 N N . GLU A 1 128 ? 1.023 18.695 11.289 1.00 67.69 128 GLU A N 1
ATOM 999 C CA . GLU A 1 128 ? 2.479 18.891 11.271 1.00 67.69 128 GLU A CA 1
ATOM 1000 C C . GLU A 1 128 ? 3.263 17.580 11.080 1.00 67.69 128 GLU A C 1
ATOM 1002 O O . GLU A 1 128 ? 4.415 17.623 10.650 1.00 67.69 128 GLU A O 1
ATOM 1007 N N . ALA A 1 129 ? 2.648 16.419 11.341 1.00 78.06 129 ALA A N 1
ATOM 1008 C CA . ALA A 1 129 ? 3.271 15.114 11.147 1.00 78.06 129 ALA A CA 1
ATOM 1009 C C . ALA A 1 129 ? 2.305 14.105 10.492 1.00 78.06 129 ALA A C 1
ATOM 1011 O O . ALA A 1 129 ? 1.136 14.035 10.882 1.00 78.06 129 ALA A O 1
ATOM 1012 N N . PRO A 1 130 ? 2.772 13.305 9.513 1.00 76.88 130 PRO A N 1
ATOM 1013 C CA . PRO A 1 130 ? 1.970 12.243 8.920 1.00 76.88 130 PRO A CA 1
ATOM 1014 C C . PRO A 1 130 ? 1.742 11.108 9.927 1.00 76.88 130 PRO A C 1
ATOM 1016 O O . PRO A 1 130 ? 2.691 10.556 10.485 1.00 76.88 130 PRO A O 1
ATOM 1019 N N . GLU A 1 131 ? 0.479 10.729 10.118 1.00 83.00 131 GLU A N 1
ATOM 1020 C CA . GLU A 1 131 ? 0.100 9.612 10.989 1.00 83.00 131 GLU A CA 1
ATOM 1021 C C . GLU A 1 131 ? 0.712 8.280 10.499 1.00 83.00 131 GLU A C 1
ATOM 1023 O O . GLU A 1 131 ? 0.728 7.991 9.292 1.00 83.00 131 GLU A O 1
ATOM 1028 N N . PRO A 1 132 ? 1.184 7.414 11.413 1.00 76.44 132 PRO A N 1
ATOM 1029 C CA . PRO A 1 132 ? 2.050 6.283 11.084 1.00 76.44 132 PRO A CA 1
ATOM 1030 C C . PRO A 1 132 ? 1.371 5.197 10.237 1.00 76.44 132 PRO A C 1
ATOM 1032 O O . PRO A 1 132 ? 2.062 4.483 9.491 1.00 76.44 132 PRO A O 1
ATOM 1035 N N . HIS A 1 133 ? 0.043 5.048 10.324 1.00 92.00 133 HIS A N 1
ATOM 1036 C CA . HIS A 1 133 ? -0.692 4.082 9.505 1.00 92.00 133 HIS A CA 1
ATOM 1037 C C . HIS A 1 133 ? -1.286 4.667 8.225 1.00 92.00 133 HIS A C 1
ATOM 1039 O O . HIS A 1 133 ? -1.671 3.878 7.365 1.00 92.00 133 HIS A O 1
ATOM 1045 N N . LEU A 1 134 ? -1.309 5.989 8.008 1.00 92.19 134 LEU A N 1
ATOM 1046 C CA . LEU A 1 134 ? -1.916 6.551 6.790 1.00 92.19 134 LEU A CA 1
ATOM 1047 C C . LEU A 1 134 ? -1.215 6.082 5.511 1.00 92.19 134 LEU A C 1
ATOM 1049 O O . LEU A 1 134 ? -1.886 5.696 4.556 1.00 92.19 134 LEU A O 1
ATOM 1053 N N . VAL A 1 135 ? 0.118 5.988 5.519 1.00 94.38 135 VAL A N 1
ATOM 1054 C CA . VAL A 1 135 ? 0.887 5.384 4.412 1.00 94.38 135 VAL A CA 1
ATOM 1055 C C . VAL A 1 135 ? 0.438 3.945 4.140 1.00 94.38 135 VAL A C 1
ATOM 1057 O O . VAL A 1 135 ? 0.336 3.523 2.990 1.00 94.38 135 VAL A O 1
ATOM 1060 N N . GLN A 1 136 ? 0.168 3.176 5.197 1.00 95.56 136 GLN A N 1
ATOM 1061 C CA . GLN A 1 136 ? -0.251 1.780 5.085 1.00 95.56 136 GLN A CA 1
ATOM 1062 C C . GLN A 1 136 ? -1.672 1.696 4.519 1.00 95.56 136 GLN A C 1
ATOM 1064 O O . GLN A 1 136 ? -1.914 0.913 3.606 1.00 95.56 136 GLN A O 1
ATOM 1069 N N . VAL A 1 137 ? -2.587 2.540 5.007 1.00 96.62 137 VAL A N 1
ATOM 1070 C CA . VAL A 1 137 ? -3.959 2.660 4.497 1.00 96.62 137 VAL A CA 1
ATOM 1071 C C . VAL A 1 137 ? -3.939 3.001 3.008 1.00 96.62 137 VAL A C 1
ATOM 1073 O O . VAL A 1 137 ? -4.556 2.292 2.217 1.00 96.62 137 VAL A O 1
ATOM 1076 N N . GLU A 1 138 ? -3.191 4.029 2.600 1.00 96.62 138 GLU A N 1
ATOM 1077 C CA . GLU A 1 138 ? -3.075 4.409 1.191 1.00 96.62 138 GLU A CA 1
ATOM 1078 C C . GLU A 1 138 ? -2.487 3.295 0.329 1.00 96.62 138 GLU A C 1
ATOM 1080 O O . GLU A 1 138 ? -3.008 3.021 -0.750 1.00 96.62 138 GLU A O 1
ATOM 1085 N N . ALA A 1 139 ? -1.461 2.596 0.812 1.00 97.56 139 ALA A N 1
ATOM 1086 C CA . ALA A 1 139 ? -0.882 1.466 0.099 1.00 97.56 139 ALA A CA 1
ATOM 1087 C C . ALA A 1 139 ? -1.900 0.329 -0.117 1.00 97.56 139 ALA A C 1
ATOM 1089 O O . ALA A 1 139 ? -1.988 -0.226 -1.212 1.00 97.56 139 ALA A O 1
ATOM 1090 N N . LEU A 1 140 ? -2.702 -0.006 0.901 1.00 97.94 140 LEU A N 1
ATOM 1091 C CA . LEU A 1 140 ? -3.751 -1.027 0.791 1.00 97.94 140 LEU A CA 1
ATOM 1092 C C . LEU A 1 140 ? -4.892 -0.586 -0.137 1.00 97.94 140 LEU A C 1
ATOM 1094 O O . LEU A 1 140 ? -5.405 -1.397 -0.907 1.00 97.94 140 LEU A O 1
ATOM 1098 N N . VAL A 1 141 ? -5.263 0.694 -0.110 1.00 97.69 141 VAL A N 1
ATOM 1099 C CA . VAL A 1 141 ? -6.284 1.254 -1.005 1.00 97.69 141 VAL A CA 1
ATOM 1100 C C . VAL A 1 141 ? -5.800 1.287 -2.451 1.00 97.69 141 VAL A C 1
ATOM 1102 O O . VAL A 1 141 ? -6.542 0.876 -3.339 1.00 97.69 141 VAL A O 1
ATOM 1105 N N . ALA A 1 142 ? -4.557 1.694 -2.700 1.00 98.19 142 ALA A N 1
ATOM 1106 C CA . ALA A 1 142 ? -3.951 1.641 -4.027 1.00 98.19 142 ALA A CA 1
ATOM 1107 C C . ALA A 1 142 ? -3.885 0.196 -4.554 1.00 98.19 142 ALA A C 1
ATOM 1109 O O . ALA A 1 142 ? -4.153 -0.056 -5.730 1.00 98.19 142 ALA A O 1
ATOM 1110 N N . LEU A 1 143 ? -3.597 -0.775 -3.681 1.00 97.94 143 LEU A N 1
ATOM 1111 C CA . LEU A 1 143 ? -3.643 -2.189 -4.040 1.00 97.94 143 LEU A CA 1
ATOM 1112 C C . LEU A 1 143 ? -5.062 -2.650 -4.403 1.00 97.94 143 LEU A C 1
ATOM 1114 O O . LEU A 1 143 ? -5.239 -3.330 -5.414 1.00 97.94 143 LEU A O 1
ATOM 1118 N N . TYR A 1 144 ? -6.072 -2.251 -3.625 1.00 97.62 144 TYR A N 1
ATOM 1119 C CA . TYR A 1 144 ? -7.475 -2.516 -3.946 1.00 97.62 144 TYR A CA 1
ATOM 1120 C C . TYR A 1 144 ? -7.869 -1.907 -5.299 1.00 97.62 144 TYR A C 1
ATOM 1122 O O . TYR A 1 144 ? -8.457 -2.589 -6.136 1.00 97.62 144 TYR A O 1
ATOM 1130 N N . GLU A 1 145 ? -7.510 -0.643 -5.543 1.00 97.75 145 GLU A N 1
ATOM 1131 C CA . GLU A 1 145 ? -7.792 0.060 -6.797 1.00 97.75 145 GLU A CA 1
ATOM 1132 C C . GLU A 1 145 ? -7.160 -0.665 -7.992 1.00 97.75 145 GLU A C 1
ATOM 1134 O O . GLU A 1 145 ? -7.826 -0.885 -9.005 1.00 97.75 145 GLU A O 1
ATOM 1139 N N . CYS A 1 146 ? -5.916 -1.128 -7.844 1.00 97.19 146 CYS A N 1
ATOM 1140 C CA . CYS A 1 146 ? -5.239 -1.946 -8.845 1.00 97.19 146 CYS A CA 1
ATOM 1141 C C . CYS A 1 146 ? -5.983 -3.269 -9.102 1.00 97.19 146 CYS A C 1
ATOM 1143 O O . CYS A 1 146 ? -6.254 -3.606 -10.254 1.00 97.19 146 CYS A O 1
ATOM 1145 N N . GLY A 1 147 ? -6.388 -3.981 -8.044 1.00 95.19 147 GLY A N 1
ATOM 1146 C CA . GLY A 1 147 ? -7.146 -5.235 -8.144 1.00 95.19 147 GLY A CA 1
ATOM 1147 C C . GLY A 1 147 ? -8.529 -5.087 -8.792 1.00 95.19 147 GLY A C 1
ATOM 1148 O O . GLY A 1 147 ? -9.049 -6.044 -9.356 1.00 95.19 147 GLY A O 1
ATOM 1149 N N . GLN A 1 148 ? -9.109 -3.887 -8.760 1.00 94.94 148 GLN A N 1
ATOM 1150 C CA . GLN A 1 148 ? -10.369 -3.546 -9.432 1.00 94.94 148 GLN A CA 1
ATOM 1151 C C . GLN A 1 148 ? -10.176 -3.018 -10.867 1.00 94.94 148 GLN A C 1
ATOM 1153 O O . GLN A 1 148 ? -11.138 -2.582 -11.496 1.00 94.94 148 GLN A O 1
ATOM 1158 N N . GLY A 1 149 ? -8.945 -3.007 -11.392 1.00 94.56 149 GLY A N 1
ATOM 1159 C CA . GLY A 1 149 ? -8.635 -2.471 -12.723 1.00 94.56 149 GLY A CA 1
ATOM 1160 C C . GLY A 1 149 ? -8.618 -0.938 -12.802 1.00 94.56 149 GLY A C 1
ATOM 1161 O O . GLY A 1 149 ? -8.545 -0.375 -13.893 1.00 94.56 149 GLY A O 1
ATOM 1162 N N . MET A 1 150 ? -8.650 -0.237 -11.666 1.00 95.81 150 MET A N 1
ATOM 1163 C CA . MET A 1 150 ? -8.596 1.228 -11.578 1.00 95.81 150 MET A CA 1
ATOM 1164 C C . MET A 1 150 ? -7.143 1.719 -11.510 1.00 95.81 150 MET A C 1
ATOM 1166 O O . MET A 1 150 ? -6.726 2.385 -10.563 1.00 95.81 150 MET A O 1
ATOM 1170 N N . ALA A 1 151 ? -6.350 1.364 -12.520 1.00 95.19 151 ALA A N 1
ATOM 1171 C CA . ALA A 1 151 ? -4.910 1.614 -12.570 1.00 95.19 151 ALA A CA 1
ATOM 1172 C C . ALA A 1 151 ? -4.504 3.078 -12.326 1.00 95.19 151 ALA A C 1
ATOM 1174 O O . ALA A 1 151 ? -3.560 3.353 -11.587 1.00 95.19 151 ALA A O 1
ATOM 1175 N N . HIS A 1 152 ? -5.217 4.024 -12.942 1.00 95.06 152 HIS A N 1
ATOM 1176 C CA . HIS A 1 152 ? -4.907 5.445 -12.805 1.00 95.06 152 HIS A CA 1
ATOM 1177 C C . HIS A 1 152 ? -5.147 5.942 -11.371 1.00 95.06 152 HIS A C 1
ATOM 1179 O O . HIS A 1 152 ? -4.305 6.631 -10.803 1.00 95.06 152 HIS A O 1
ATOM 1185 N N . GLN A 1 153 ? -6.262 5.541 -10.758 1.00 96.50 153 GLN A N 1
ATOM 1186 C CA . GLN A 1 153 ? -6.582 5.850 -9.367 1.00 96.50 153 GLN A CA 1
ATOM 1187 C C . GLN A 1 153 ? -5.543 5.238 -8.424 1.00 96.50 153 GLN A C 1
ATOM 1189 O O . GLN A 1 153 ? -5.018 5.953 -7.574 1.00 96.50 153 GLN A O 1
ATOM 1194 N N . ALA A 1 154 ? -5.176 3.972 -8.652 1.00 97.19 154 ALA A N 1
ATOM 1195 C CA . ALA A 1 154 ? -4.137 3.285 -7.890 1.00 97.19 154 ALA A CA 1
ATOM 1196 C C . ALA A 1 154 ? -2.809 4.050 -7.925 1.00 97.19 154 ALA A C 1
ATOM 1198 O O . ALA A 1 154 ? -2.149 4.199 -6.899 1.00 97.19 154 ALA A O 1
ATOM 1199 N N . GLN A 1 155 ? -2.437 4.586 -9.090 1.00 96.25 155 GLN A N 1
ATOM 1200 C CA . GLN A 1 155 ? -1.240 5.404 -9.245 1.00 96.25 155 GLN A CA 1
ATOM 1201 C C . GLN A 1 155 ? -1.333 6.727 -8.471 1.00 96.25 155 GLN A C 1
ATOM 1203 O O . GLN A 1 155 ? -0.373 7.101 -7.803 1.00 96.25 155 GLN A O 1
ATOM 1208 N N . LEU A 1 156 ? -2.469 7.430 -8.519 1.00 96.00 156 LEU A N 1
ATOM 1209 C CA . LEU A 1 156 ? -2.662 8.666 -7.749 1.00 96.00 156 LEU A CA 1
ATOM 1210 C C . LEU A 1 156 ? -2.567 8.407 -6.240 1.00 96.00 156 LEU A C 1
ATOM 1212 O O . LEU A 1 156 ? -1.856 9.123 -5.536 1.00 96.00 156 LEU A O 1
ATOM 1216 N N . THR A 1 157 ? -3.225 7.352 -5.755 1.00 97.25 157 THR A N 1
ATOM 1217 C CA . THR A 1 157 ? -3.169 6.951 -4.344 1.00 97.25 157 THR A CA 1
ATOM 1218 C C . THR A 1 157 ? -1.749 6.543 -3.939 1.00 97.25 157 THR A C 1
ATOM 1220 O O . THR A 1 157 ? -1.253 6.989 -2.910 1.00 97.25 157 THR A O 1
ATOM 1223 N N . LEU A 1 158 ? -1.043 5.766 -4.767 1.00 97.25 158 LEU A N 1
ATOM 1224 C CA . LEU A 1 158 ? 0.355 5.405 -4.515 1.00 97.25 158 LEU A CA 1
ATOM 1225 C C . LEU A 1 158 ? 1.279 6.634 -4.508 1.00 97.25 158 LEU A C 1
ATOM 1227 O O . LEU A 1 158 ? 2.199 6.705 -3.698 1.00 97.25 158 LEU A O 1
ATOM 1231 N N . SER A 1 159 ? 1.043 7.609 -5.387 1.00 96.50 159 SER A N 1
ATOM 1232 C CA . SER A 1 159 ? 1.812 8.855 -5.411 1.00 96.50 159 SER A CA 1
ATOM 1233 C C . SER A 1 159 ? 1.654 9.646 -4.111 1.00 96.50 159 SER A C 1
ATOM 1235 O O . SER A 1 159 ? 2.639 10.210 -3.636 1.00 96.50 159 SER A O 1
ATOM 1237 N N . SER A 1 160 ? 0.450 9.667 -3.529 1.00 95.31 160 SER A N 1
ATOM 1238 C CA . SER A 1 160 ? 0.200 10.250 -2.202 1.00 95.31 160 SER A CA 1
ATOM 1239 C C . SER A 1 160 ? 1.013 9.525 -1.122 1.00 95.31 160 SER A C 1
ATOM 1241 O O . SER A 1 160 ? 1.738 10.161 -0.353 1.00 95.31 160 SER A O 1
ATOM 124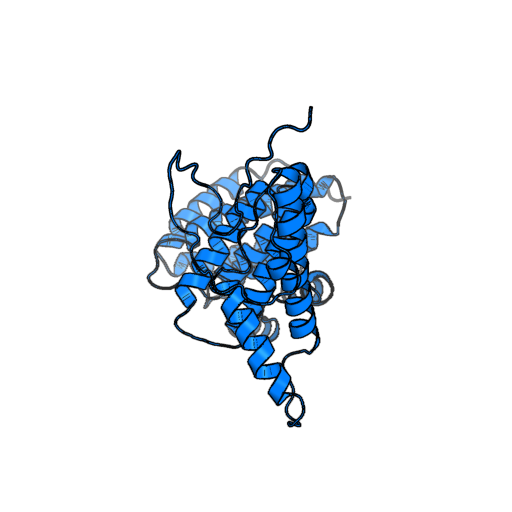3 N N . ALA A 1 161 ? 1.031 8.187 -1.164 1.00 95.50 161 ALA A N 1
ATOM 1244 C CA . ALA A 1 161 ? 1.714 7.380 -0.152 1.00 95.50 161 ALA A CA 1
ATOM 1245 C C . ALA A 1 161 ? 3.228 7.589 -0.195 1.00 95.50 161 ALA A C 1
ATOM 1247 O O . ALA A 1 161 ? 3.890 7.686 0.838 1.00 95.50 161 ALA A O 1
ATOM 1248 N N . LEU A 1 162 ? 3.779 7.687 -1.407 1.00 95.12 162 LEU A N 1
ATOM 1249 C CA . LEU A 1 162 ? 5.185 8.002 -1.632 1.00 95.12 162 LEU A CA 1
ATOM 1250 C C . LEU A 1 162 ? 5.536 9.402 -1.122 1.00 95.12 162 LEU A C 1
ATOM 1252 O O . LEU A 1 162 ? 6.570 9.554 -0.477 1.00 95.12 162 LEU A O 1
ATOM 1256 N N . ALA A 1 163 ? 4.678 10.398 -1.363 1.00 93.62 163 ALA A N 1
ATOM 1257 C CA . ALA A 1 163 ? 4.886 11.750 -0.856 1.00 93.62 163 ALA A CA 1
ATOM 1258 C C . ALA A 1 163 ? 4.916 11.774 0.680 1.00 93.62 163 ALA A C 1
ATOM 1260 O O . ALA A 1 163 ? 5.836 12.350 1.256 1.00 93.62 163 ALA A O 1
ATOM 1261 N N . MET A 1 164 ? 3.985 11.079 1.345 1.00 92.06 164 MET A N 1
ATOM 1262 C CA . MET A 1 164 ? 4.004 10.943 2.806 1.00 92.06 164 MET A CA 1
ATOM 1263 C C . MET A 1 164 ? 5.269 10.249 3.312 1.00 92.06 164 MET A C 1
ATOM 1265 O O . MET A 1 164 ? 5.877 10.720 4.266 1.00 92.06 164 MET A O 1
ATOM 1269 N N . VAL A 1 165 ? 5.719 9.172 2.662 1.00 92.50 165 VAL A N 1
ATOM 1270 C CA . VAL A 1 165 ? 6.977 8.506 3.041 1.00 92.50 165 VAL A CA 1
ATOM 1271 C C . VAL A 1 165 ? 8.178 9.436 2.899 1.00 92.50 165 VAL A C 1
ATOM 1273 O O . VAL A 1 165 ? 9.055 9.400 3.758 1.00 92.50 165 VAL A O 1
ATOM 1276 N N . SER A 1 166 ? 8.218 10.278 1.864 1.00 91.62 166 SER A N 1
ATOM 1277 C CA . SER A 1 166 ? 9.280 11.274 1.699 1.00 91.62 166 SER A CA 1
ATOM 1278 C C . SER A 1 166 ? 9.289 12.326 2.812 1.00 91.62 166 SER A C 1
ATOM 1280 O O . SER A 1 166 ? 10.358 12.793 3.189 1.00 91.62 166 SER A O 1
ATOM 1282 N N . LEU A 1 167 ? 8.131 12.654 3.394 1.00 90.06 167 LEU A N 1
ATOM 1283 C CA . LEU A 1 167 ? 8.048 13.534 4.568 1.00 90.06 167 LEU A CA 1
ATOM 1284 C C . LEU A 1 167 ? 8.554 12.866 5.858 1.00 90.06 167 LEU A C 1
ATOM 1286 O O . LEU A 1 167 ? 8.951 13.563 6.784 1.00 90.06 167 LEU A O 1
ATOM 1290 N N . MET A 1 168 ? 8.582 11.531 5.914 1.00 88.62 168 MET A N 1
ATOM 1291 C CA . MET A 1 168 ? 9.056 10.751 7.068 1.00 88.62 168 MET A CA 1
ATOM 1292 C C . MET A 1 168 ? 10.563 10.431 7.016 1.00 88.62 168 MET A C 1
ATOM 1294 O O . MET A 1 168 ? 11.063 9.688 7.858 1.00 88.62 168 MET A O 1
ATOM 1298 N N . GLU A 1 169 ? 11.308 10.934 6.024 1.00 77.12 169 GLU A N 1
ATOM 1299 C CA . GLU A 1 169 ? 12.699 10.524 5.753 1.00 77.12 169 GLU A CA 1
ATOM 1300 C C . GLU A 1 169 ? 13.730 10.921 6.828 1.00 77.12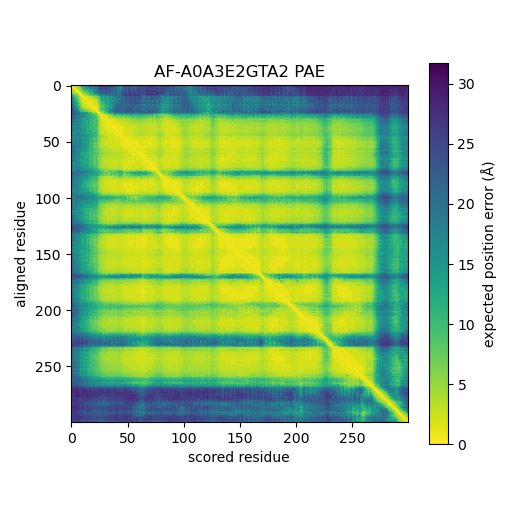 169 GLU A C 1
ATOM 1302 O O . GLU A 1 169 ? 14.886 10.515 6.718 1.00 77.12 169 GLU A O 1
ATOM 1307 N N . SER A 1 170 ? 13.347 11.643 7.888 1.00 74.50 170 SER A N 1
ATOM 1308 C CA . SER A 1 170 ? 14.257 11.980 8.992 1.00 74.50 170 SER A CA 1
ATOM 1309 C C . SER A 1 170 ? 14.648 10.782 9.867 1.00 74.50 170 SER A C 1
ATOM 1311 O O . SER A 1 170 ? 15.653 10.857 10.571 1.00 74.50 170 SER A O 1
ATOM 1313 N N . GLU A 1 171 ? 13.895 9.677 9.825 1.00 70.94 171 GLU A N 1
ATOM 1314 C CA . GLU A 1 171 ? 14.123 8.498 10.668 1.00 70.94 171 GLU A CA 1
ATOM 1315 C C . GLU A 1 171 ? 14.392 7.246 9.816 1.00 70.94 171 GLU A C 1
ATOM 1317 O O . GLU A 1 171 ? 13.472 6.565 9.355 1.00 70.94 171 GLU A O 1
ATOM 1322 N N . GLU A 1 172 ? 15.668 6.899 9.600 1.00 73.81 172 GLU A N 1
ATOM 1323 C CA . GLU A 1 172 ? 16.046 5.608 9.003 1.00 73.81 172 GLU A CA 1
ATOM 1324 C C . GLU A 1 172 ? 15.753 4.460 9.984 1.00 73.81 172 GLU A C 1
ATOM 1326 O O . GLU A 1 172 ? 16.621 3.999 10.722 1.00 73.81 172 GLU A O 1
ATOM 1331 N N . SER A 1 173 ? 14.506 3.991 9.990 1.00 84.19 173 SER A N 1
ATOM 1332 C CA . SER A 1 173 ? 14.078 2.789 10.709 1.00 84.19 173 SER A CA 1
ATOM 1333 C C . SER A 1 173 ? 13.849 1.617 9.751 1.00 84.19 173 SER A C 1
ATOM 1335 O O . SER A 1 173 ? 13.415 1.798 8.609 1.00 84.19 173 SER A O 1
ATOM 1337 N N . ASP A 1 174 ? 14.076 0.385 10.220 1.00 85.38 174 ASP A N 1
ATOM 1338 C CA . ASP A 1 174 ? 13.771 -0.831 9.446 1.00 85.38 174 ASP A CA 1
ATOM 1339 C C . ASP A 1 174 ? 12.296 -0.872 9.011 1.00 85.38 174 ASP A C 1
ATOM 1341 O O . ASP A 1 174 ? 11.979 -1.264 7.887 1.00 85.38 174 ASP A O 1
ATOM 1345 N N . ILE A 1 175 ? 11.391 -0.381 9.867 1.00 84.62 175 ILE A N 1
ATOM 1346 C CA . ILE A 1 175 ? 9.954 -0.273 9.578 1.00 84.62 175 ILE A CA 1
ATOM 1347 C C . ILE A 1 175 ? 9.714 0.615 8.351 1.00 84.62 175 ILE A C 1
ATOM 1349 O O . ILE A 1 175 ? 8.923 0.262 7.471 1.00 84.62 175 ILE A O 1
ATOM 1353 N N . LEU A 1 176 ? 10.410 1.753 8.255 1.00 89.44 176 LEU A N 1
ATOM 1354 C CA . LEU A 1 176 ? 10.299 2.643 7.103 1.00 89.44 176 LEU A CA 1
ATOM 1355 C C . LEU A 1 176 ? 10.815 1.966 5.827 1.00 89.44 176 LEU A C 1
ATOM 1357 O O . LEU A 1 176 ? 10.184 2.079 4.775 1.00 89.44 176 LEU A O 1
ATOM 1361 N N . ILE A 1 177 ? 11.911 1.207 5.909 1.00 92.06 177 ILE A N 1
ATOM 1362 C CA . ILE A 1 177 ? 12.433 0.440 4.769 1.00 92.06 177 ILE A CA 1
ATOM 1363 C C . ILE A 1 177 ? 11.423 -0.602 4.277 1.00 92.06 177 ILE A C 1
ATOM 1365 O O . ILE A 1 177 ? 11.218 -0.732 3.069 1.00 92.06 177 ILE A O 1
ATOM 1369 N N . TRP A 1 178 ? 10.736 -1.308 5.176 1.00 91.19 178 TRP A N 1
ATOM 1370 C CA . TRP A 1 178 ? 9.727 -2.307 4.800 1.00 91.19 178 TRP A CA 1
ATOM 1371 C C . TRP A 1 178 ? 8.547 -1.679 4.056 1.00 91.19 178 TRP A C 1
ATOM 1373 O O . TRP A 1 178 ? 8.083 -2.209 3.038 1.00 91.19 178 TRP A O 1
ATOM 1383 N N . ARG A 1 179 ? 8.103 -0.504 4.517 1.00 93.31 179 ARG A N 1
ATOM 1384 C CA . ARG A 1 179 ? 7.081 0.292 3.827 1.00 93.31 179 ARG A CA 1
ATOM 1385 C C . ARG A 1 179 ? 7.567 0.706 2.443 1.00 93.31 179 ARG A C 1
ATOM 1387 O O . ARG A 1 179 ? 6.862 0.471 1.466 1.00 93.31 179 ARG A O 1
ATOM 1394 N N . LYS A 1 180 ? 8.795 1.226 2.332 1.00 95.19 180 LYS A N 1
ATOM 1395 C CA . LYS A 1 180 ? 9.396 1.616 1.047 1.00 95.19 180 LYS A CA 1
ATOM 1396 C C . LYS A 1 180 ? 9.438 0.453 0.053 1.00 95.19 180 LYS A C 1
ATOM 1398 O O . LYS A 1 180 ? 9.027 0.617 -1.093 1.00 95.19 180 LYS A O 1
ATOM 1403 N N . ILE A 1 181 ? 9.874 -0.730 0.490 1.00 95.62 181 ILE A N 1
ATOM 1404 C CA . ILE A 1 181 ? 9.903 -1.940 -0.347 1.00 95.62 181 ILE A CA 1
ATOM 1405 C C . ILE A 1 181 ? 8.495 -2.302 -0.826 1.00 95.62 181 ILE A C 1
ATOM 1407 O O . ILE A 1 181 ? 8.302 -2.538 -2.018 1.00 95.62 181 ILE A O 1
ATOM 1411 N N . SER A 1 182 ? 7.508 -2.284 0.071 1.00 95.88 182 SER A N 1
ATOM 1412 C CA . SER A 1 182 ? 6.113 -2.579 -0.273 1.00 95.88 182 SER A CA 1
ATOM 1413 C C . SER A 1 182 ? 5.567 -1.595 -1.315 1.00 95.88 182 SER A C 1
ATOM 1415 O O . SER A 1 182 ? 4.987 -2.017 -2.311 1.00 95.88 182 SER A O 1
ATOM 1417 N N . LEU A 1 183 ? 5.819 -0.291 -1.161 1.00 97.25 183 LEU A N 1
ATOM 1418 C CA . LEU A 1 183 ? 5.398 0.718 -2.141 1.00 97.25 183 LEU A CA 1
ATOM 1419 C C . LEU A 1 183 ? 6.072 0.531 -3.510 1.00 97.25 183 LEU A C 1
ATOM 1421 O O . LEU A 1 183 ? 5.418 0.693 -4.538 1.00 97.25 183 LEU A O 1
ATOM 1425 N N . ILE A 1 184 ? 7.353 0.141 -3.551 1.00 97.38 184 ILE A N 1
ATOM 1426 C CA . ILE A 1 184 ? 8.034 -0.187 -4.815 1.00 97.38 184 ILE A CA 1
ATOM 1427 C C . ILE A 1 184 ? 7.391 -1.418 -5.463 1.00 97.38 184 ILE A C 1
ATOM 1429 O O . ILE A 1 184 ? 7.153 -1.402 -6.668 1.00 97.38 184 ILE A O 1
ATOM 1433 N N . VAL A 1 185 ? 7.095 -2.473 -4.696 1.00 97.12 185 VAL A N 1
ATOM 1434 C CA . VAL A 1 185 ? 6.392 -3.665 -5.204 1.00 97.12 185 VAL A CA 1
ATOM 1435 C C . VAL A 1 185 ? 5.042 -3.269 -5.804 1.00 97.12 185 VAL A C 1
ATOM 1437 O O . VAL A 1 185 ? 4.738 -3.668 -6.928 1.00 97.12 185 VAL A O 1
ATOM 1440 N N . LEU A 1 186 ? 4.270 -2.432 -5.107 1.00 97.75 186 LEU A N 1
ATOM 1441 C CA . LEU A 1 186 ? 2.975 -1.960 -5.589 1.00 97.75 186 LEU A CA 1
ATOM 1442 C C . LEU A 1 186 ? 3.088 -1.126 -6.873 1.00 97.75 186 LEU A C 1
ATOM 1444 O O . LEU A 1 186 ? 2.306 -1.353 -7.793 1.00 97.75 186 LEU A O 1
ATOM 1448 N N . ASP A 1 187 ? 4.086 -0.239 -6.986 1.00 97.50 187 ASP A N 1
ATOM 1449 C CA . ASP A 1 187 ? 4.381 0.484 -8.236 1.00 97.50 187 ASP A CA 1
ATOM 1450 C C . ASP A 1 187 ? 4.567 -0.495 -9.403 1.00 97.50 187 ASP A C 1
ATOM 1452 O O . ASP A 1 187 ? 3.982 -0.313 -10.471 1.00 97.50 187 ASP A O 1
ATOM 1456 N N . ARG A 1 188 ? 5.325 -1.583 -9.192 1.00 96.50 188 ARG A N 1
ATOM 1457 C CA . ARG A 1 188 ? 5.566 -2.584 -10.246 1.00 96.50 188 ARG A CA 1
ATOM 1458 C C . ARG A 1 188 ? 4.302 -3.336 -10.621 1.00 96.50 188 ARG A C 1
ATOM 1460 O O . ARG A 1 188 ? 4.088 -3.570 -11.806 1.00 96.50 188 ARG A O 1
ATOM 1467 N N . ILE A 1 189 ? 3.471 -3.691 -9.643 1.00 96.88 189 ILE A N 1
ATOM 1468 C CA . ILE A 1 189 ? 2.188 -4.355 -9.893 1.00 96.88 189 ILE A CA 1
ATOM 1469 C C . ILE A 1 189 ? 1.273 -3.434 -10.706 1.00 96.88 189 ILE A C 1
ATOM 1471 O O . ILE A 1 189 ? 0.747 -3.862 -11.728 1.00 96.88 189 ILE A O 1
ATOM 1475 N N . ILE A 1 190 ? 1.131 -2.162 -10.316 1.00 96.56 190 ILE A N 1
ATOM 1476 C CA . ILE A 1 190 ? 0.300 -1.189 -11.044 1.00 96.56 190 ILE A CA 1
ATOM 1477 C C . ILE A 1 190 ? 0.793 -1.024 -12.483 1.00 96.56 190 ILE A C 1
ATOM 1479 O O . ILE A 1 190 ? -0.012 -1.063 -13.413 1.00 96.56 190 ILE A O 1
ATOM 1483 N N . MET A 1 191 ? 2.105 -0.892 -12.688 1.00 95.31 191 MET A N 1
ATOM 1484 C CA . MET A 1 191 ? 2.685 -0.803 -14.028 1.00 95.31 191 MET A CA 1
ATOM 1485 C C . MET A 1 191 ? 2.431 -2.056 -14.869 1.00 95.31 191 MET A C 1
ATOM 1487 O O . MET A 1 191 ? 2.033 -1.932 -16.024 1.00 95.31 191 MET A O 1
ATOM 1491 N N . LEU A 1 192 ? 2.635 -3.252 -14.304 1.00 95.06 192 LEU A N 1
ATOM 1492 C CA . LEU A 1 192 ? 2.390 -4.526 -14.993 1.00 95.06 192 LEU A CA 1
ATOM 1493 C C . LEU A 1 192 ? 0.920 -4.678 -15.395 1.00 95.06 192 LEU A C 1
ATOM 1495 O O . LEU A 1 192 ? 0.629 -5.113 -16.506 1.00 95.06 192 LEU A O 1
ATOM 1499 N N . SER A 1 193 ? -0.003 -4.258 -14.532 1.00 94.44 193 SER A N 1
ATOM 1500 C CA . SER A 1 193 ? -1.439 -4.244 -14.826 1.00 94.44 193 SER A CA 1
ATOM 1501 C C . SER A 1 193 ? -1.834 -3.194 -15.873 1.00 94.44 193 SER A C 1
ATOM 1503 O O . SER A 1 193 ? -2.940 -3.245 -16.404 1.00 94.44 193 SER A O 1
ATOM 1505 N N . SER A 1 194 ? -0.945 -2.244 -16.180 1.00 92.12 194 SER A N 1
ATOM 1506 C CA . SER A 1 194 ? -1.226 -1.064 -17.011 1.00 92.12 194 SER A CA 1
ATOM 1507 C C . SER A 1 194 ? -0.318 -0.944 -18.230 1.00 92.12 194 SER A C 1
ATOM 1509 O O . SER A 1 194 ? -0.219 0.147 -18.796 1.00 92.12 194 SER A O 1
ATOM 1511 N N . VAL A 1 195 ? 0.344 -2.031 -18.642 1.00 87.12 195 VAL A N 1
ATOM 1512 C CA . VAL A 1 195 ? 1.305 -2.017 -19.761 1.00 87.12 195 VAL A CA 1
ATOM 1513 C C . VAL A 1 195 ? 0.667 -1.426 -21.022 1.00 87.12 195 VAL A C 1
ATOM 1515 O O . VAL A 1 195 ? 1.249 -0.549 -21.649 1.00 87.12 195 VAL A O 1
ATOM 1518 N N . SER A 1 196 ? -0.589 -1.770 -21.323 1.00 86.19 196 SER A N 1
ATOM 1519 C CA . SER A 1 196 ? -1.317 -1.217 -22.477 1.00 86.19 196 SER A CA 1
ATOM 1520 C C . SER A 1 196 ? -1.552 0.296 -22.406 1.00 86.19 196 SER A C 1
ATOM 1522 O O . SER A 1 196 ? -1.656 0.969 -23.430 1.00 86.19 196 SER A O 1
ATOM 1524 N N . ASN A 1 197 ? -1.642 0.850 -21.197 1.00 84.19 197 ASN A N 1
ATOM 1525 C CA . ASN A 1 197 ? -2.049 2.232 -20.961 1.00 84.19 197 ASN A CA 1
ATOM 1526 C C . ASN A 1 197 ? -0.858 3.194 -20.885 1.00 84.19 197 ASN A C 1
ATOM 1528 O O . ASN A 1 197 ? -1.057 4.382 -20.645 1.00 84.19 197 ASN A O 1
ATOM 1532 N N . ASN A 1 198 ? 0.369 2.708 -21.122 1.00 83.88 198 ASN A N 1
ATOM 1533 C CA . ASN A 1 198 ? 1.588 3.521 -21.143 1.00 83.88 198 ASN A CA 1
ATOM 1534 C C . ASN A 1 198 ? 1.797 4.345 -19.857 1.00 83.88 198 ASN A C 1
ATOM 1536 O O . ASN A 1 198 ? 2.290 5.475 -19.902 1.00 83.88 198 ASN A O 1
ATOM 1540 N N . VAL A 1 199 ? 1.399 3.801 -18.708 1.00 82.00 199 VAL A N 1
ATOM 1541 C CA . VAL A 1 199 ? 1.521 4.500 -17.428 1.00 82.00 199 VAL A CA 1
ATOM 1542 C C . VAL A 1 199 ? 2.993 4.504 -16.984 1.00 82.00 199 VAL A C 1
ATOM 1544 O O . VAL A 1 199 ? 3.584 3.429 -16.845 1.00 82.00 199 VAL A O 1
ATOM 1547 N N . PRO A 1 200 ? 3.619 5.675 -16.757 1.00 87.31 200 PRO A N 1
ATOM 1548 C CA . PRO A 1 200 ? 5.008 5.732 -16.321 1.00 87.31 200 PRO A CA 1
ATOM 1549 C C . PRO A 1 200 ? 5.154 5.273 -14.864 1.00 87.31 200 PRO A C 1
ATOM 1551 O O . PRO A 1 200 ? 4.274 5.496 -14.034 1.00 87.31 200 PRO A O 1
ATOM 1554 N N . SER A 1 201 ? 6.306 4.681 -14.543 1.00 88.00 201 SER A N 1
ATOM 1555 C CA . SER A 1 201 ? 6.679 4.349 -13.161 1.00 88.00 201 SER A CA 1
ATOM 1556 C C . SER A 1 201 ? 6.765 5.601 -12.292 1.00 88.00 201 SER A C 1
ATOM 1558 O O . SER A 1 201 ? 7.429 6.562 -12.689 1.00 88.00 201 SER A O 1
ATOM 1560 N N . LEU A 1 202 ? 6.198 5.560 -11.083 1.00 91.31 202 LEU A N 1
ATOM 1561 C CA . LEU A 1 202 ? 6.442 6.587 -10.067 1.00 91.31 202 LEU A CA 1
ATOM 1562 C C . LEU A 1 202 ? 7.808 6.362 -9.409 1.00 91.31 202 LEU A C 1
ATOM 1564 O O . LEU A 1 202 ? 8.627 7.275 -9.281 1.00 91.31 202 LEU A O 1
ATOM 1568 N N . CYS A 1 203 ? 8.099 5.111 -9.054 1.00 90.69 203 CYS A N 1
ATOM 1569 C CA . CYS A 1 203 ? 9.354 4.709 -8.428 1.00 90.69 203 CYS A CA 1
ATOM 1570 C C . CYS A 1 203 ? 10.443 4.457 -9.479 1.00 90.69 203 CYS A C 1
ATOM 1572 O O . CYS A 1 203 ? 10.830 3.316 -9.740 1.00 90.69 203 CYS A O 1
ATOM 1574 N N . THR A 1 204 ? 10.987 5.508 -10.090 1.00 90.06 204 THR A N 1
ATOM 1575 C CA . THR A 1 204 ? 12.156 5.345 -10.976 1.00 90.06 204 THR A CA 1
ATOM 1576 C C . THR A 1 204 ? 13.350 4.787 -10.196 1.00 90.06 204 THR A C 1
ATOM 1578 O O . THR A 1 204 ? 13.513 5.073 -9.013 1.00 90.06 204 THR A O 1
ATOM 1581 N N . LEU A 1 205 ? 14.247 4.030 -10.831 1.00 88.00 205 LEU A N 1
ATOM 1582 C CA . LEU A 1 205 ? 15.451 3.497 -10.156 1.00 88.00 205 LEU A CA 1
ATOM 1583 C C . LEU A 1 205 ? 16.362 4.597 -9.594 1.00 88.00 205 LEU A C 1
ATOM 1585 O O . LEU A 1 205 ? 17.191 4.358 -8.725 1.00 88.00 205 LEU A O 1
ATOM 1589 N N . THR A 1 206 ? 16.221 5.810 -10.121 1.00 87.88 206 THR A N 1
ATOM 1590 C CA . THR A 1 206 ? 16.921 7.011 -9.672 1.00 87.88 206 THR A CA 1
ATOM 1591 C C . THR A 1 206 ? 16.265 7.709 -8.496 1.00 87.88 206 THR A C 1
ATOM 1593 O O . THR A 1 206 ? 16.904 8.583 -7.908 1.00 87.88 206 THR A O 1
ATOM 1596 N N . SER A 1 207 ? 15.017 7.357 -8.179 1.00 91.38 207 SER A N 1
ATOM 1597 C CA . SER A 1 207 ? 14.272 7.955 -7.078 1.00 91.38 207 SER A CA 1
ATOM 1598 C C . SER A 1 207 ? 14.991 7.726 -5.740 1.00 91.38 207 SER A C 1
ATOM 1600 O O . SER A 1 207 ? 15.613 6.672 -5.551 1.00 91.38 207 SER A O 1
ATOM 1602 N N . PRO A 1 208 ? 14.905 8.684 -4.798 1.00 92.56 208 PRO A N 1
ATOM 1603 C CA . PRO A 1 208 ? 15.477 8.537 -3.459 1.00 92.56 208 PRO A CA 1
ATOM 1604 C C . PRO A 1 208 ? 15.008 7.258 -2.755 1.00 92.56 208 PRO A C 1
ATOM 1606 O O . PRO A 1 208 ? 15.818 6.534 -2.175 1.00 92.56 208 PRO A O 1
ATOM 16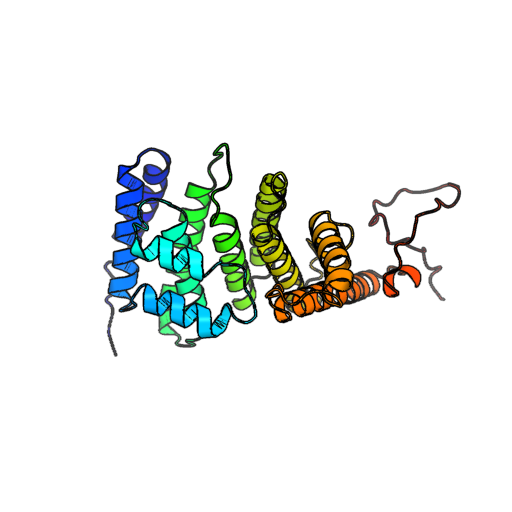09 N N . ILE A 1 209 ? 13.727 6.905 -2.906 1.00 94.12 209 ILE A N 1
ATOM 1610 C CA . ILE A 1 209 ? 13.158 5.683 -2.334 1.00 94.12 209 ILE A CA 1
ATOM 1611 C C . ILE A 1 209 ? 13.849 4.416 -2.860 1.00 94.12 209 ILE A C 1
ATOM 1613 O O . ILE A 1 209 ? 14.293 3.596 -2.059 1.00 94.12 209 ILE A O 1
ATOM 1617 N N . CYS A 1 210 ? 14.041 4.278 -4.178 1.00 94.38 210 CYS A N 1
ATOM 1618 C CA . CYS A 1 210 ? 14.723 3.110 -4.748 1.00 94.38 210 CYS A CA 1
ATOM 1619 C C . CYS A 1 210 ? 16.197 3.049 -4.333 1.00 94.38 210 CYS A C 1
ATOM 1621 O O . CYS A 1 210 ? 16.697 1.969 -4.025 1.00 94.38 210 CYS A O 1
ATOM 1623 N N . LYS A 1 211 ? 16.881 4.199 -4.286 1.00 93.31 211 LYS A N 1
ATOM 1624 C CA . LYS A 1 211 ? 18.276 4.281 -3.833 1.00 93.31 211 LYS A CA 1
ATOM 1625 C C . LYS A 1 211 ? 18.423 3.880 -2.369 1.00 93.31 211 LYS A C 1
ATOM 1627 O O . LYS A 1 211 ? 19.301 3.087 -2.065 1.00 93.31 211 LYS A O 1
ATOM 1632 N N . SER A 1 212 ? 17.555 4.375 -1.484 1.00 93.88 212 SER A N 1
ATOM 1633 C CA . SER A 1 212 ? 17.609 4.024 -0.057 1.00 93.88 212 SER A CA 1
ATOM 1634 C C . SER A 1 212 ? 17.407 2.522 0.170 1.00 93.88 212 SER A C 1
ATOM 1636 O O . SER A 1 212 ? 18.183 1.903 0.892 1.00 93.88 212 SER A O 1
ATOM 1638 N N . VAL A 1 213 ? 16.451 1.901 -0.532 1.00 94.31 213 VAL A N 1
ATOM 1639 C CA . VAL A 1 213 ? 16.253 0.443 -0.496 1.00 94.31 213 VAL A CA 1
ATOM 1640 C C . VAL A 1 213 ? 17.466 -0.305 -1.056 1.00 94.31 213 VAL A C 1
ATOM 1642 O O . VAL A 1 213 ? 17.906 -1.283 -0.459 1.00 94.31 213 VAL A O 1
ATOM 1645 N N . GLN A 1 214 ? 18.047 0.152 -2.167 1.00 94.25 214 GLN A N 1
ATOM 1646 C CA . GLN A 1 214 ? 19.241 -0.470 -2.743 1.00 94.25 214 GLN A CA 1
ATOM 1647 C C . GLN A 1 214 ? 20.442 -0.412 -1.786 1.00 94.25 214 GLN A C 1
ATOM 1649 O O . GLN A 1 214 ? 21.091 -1.433 -1.565 1.00 94.25 214 GLN A O 1
ATOM 1654 N N . SER A 1 215 ? 20.706 0.752 -1.189 1.00 92.38 215 SER A N 1
ATOM 1655 C CA . SER A 1 215 ? 21.766 0.927 -0.192 1.00 92.38 215 SER A CA 1
ATOM 1656 C C . SER A 1 215 ? 21.548 0.027 1.023 1.00 92.38 215 SER A C 1
ATOM 1658 O O . SER A 1 215 ? 22.497 -0.578 1.518 1.00 92.38 215 SER A O 1
ATOM 1660 N N . TYR A 1 216 ? 20.298 -0.114 1.477 1.00 91.38 216 TYR A N 1
ATOM 1661 C CA . TYR A 1 216 ? 19.953 -1.011 2.577 1.00 91.38 216 TYR A CA 1
ATOM 1662 C C . TYR A 1 216 ? 20.252 -2.479 2.246 1.00 91.38 216 TYR A C 1
ATOM 1664 O O . TYR A 1 216 ? 20.844 -3.178 3.068 1.00 91.38 216 TYR A O 1
ATOM 1672 N N . ILE A 1 217 ? 19.879 -2.950 1.051 1.00 91.12 217 ILE A N 1
ATOM 1673 C CA . ILE A 1 217 ? 20.176 -4.322 0.606 1.00 91.12 217 ILE A CA 1
ATOM 1674 C C . ILE A 1 217 ? 21.690 -4.548 0.586 1.00 91.12 217 ILE A C 1
ATOM 1676 O O . ILE A 1 217 ? 22.159 -5.517 1.173 1.00 91.12 217 ILE A O 1
ATOM 1680 N N . GLN A 1 218 ? 22.448 -3.630 -0.021 1.00 90.88 218 GLN A N 1
ATOM 1681 C CA . GLN A 1 218 ? 23.901 -3.750 -0.155 1.00 90.88 218 GLN A CA 1
ATOM 1682 C C . GLN A 1 218 ? 24.619 -3.747 1.203 1.00 90.88 218 GLN A C 1
ATOM 1684 O O . GLN A 1 218 ? 25.513 -4.548 1.440 1.00 90.88 218 GLN A O 1
ATOM 1689 N N . LYS A 1 219 ? 24.200 -2.886 2.136 1.00 89.56 219 LYS A N 1
ATOM 1690 C CA . LYS A 1 219 ? 24.777 -2.842 3.488 1.00 89.56 219 LYS A CA 1
ATOM 1691 C C . LYS A 1 219 ? 24.562 -4.155 4.252 1.00 89.56 219 LYS A C 1
ATOM 1693 O O . LYS A 1 219 ? 25.430 -4.592 5.006 1.00 89.56 219 LYS A O 1
ATOM 1698 N N . ASN A 1 220 ? 23.398 -4.780 4.080 1.00 86.50 220 ASN A N 1
ATOM 1699 C CA . ASN A 1 220 ? 23.034 -5.981 4.828 1.00 86.50 220 ASN A CA 1
ATOM 1700 C C . ASN A 1 220 ? 23.468 -7.289 4.150 1.00 86.50 220 ASN A C 1
ATOM 1702 O O . ASN A 1 220 ? 23.666 -8.280 4.854 1.00 86.50 220 ASN A O 1
ATOM 1706 N N . SER A 1 221 ? 23.670 -7.311 2.827 1.00 83.56 221 SER A N 1
ATOM 1707 C CA . SER A 1 221 ? 24.197 -8.489 2.121 1.00 83.56 221 SER A CA 1
ATOM 1708 C C . SER A 1 221 ? 25.579 -8.886 2.629 1.00 83.56 221 SER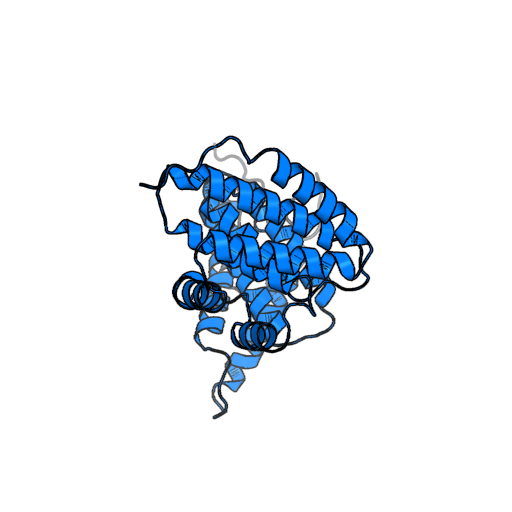 A C 1
ATOM 1710 O O . SER A 1 221 ? 25.851 -10.071 2.807 1.00 83.56 221 SER A O 1
ATOM 1712 N N . ASP A 1 222 ? 26.409 -7.894 2.942 1.00 77.69 222 ASP A N 1
ATOM 1713 C CA . ASP A 1 222 ? 27.794 -8.102 3.373 1.00 77.69 222 ASP A CA 1
ATOM 1714 C C . ASP A 1 222 ? 27.873 -8.582 4.835 1.00 77.69 222 ASP A C 1
ATOM 1716 O O . ASP A 1 222 ? 28.829 -9.240 5.249 1.00 77.69 222 ASP A O 1
ATOM 1720 N N . THR A 1 223 ? 26.834 -8.291 5.625 1.00 72.25 223 THR A N 1
ATOM 1721 C CA . THR A 1 223 ? 26.769 -8.620 7.059 1.00 72.25 223 THR A CA 1
ATOM 1722 C C . THR A 1 223 ? 26.168 -10.009 7.310 1.00 72.25 223 THR A C 1
ATOM 1724 O O . THR A 1 223 ? 26.522 -10.681 8.283 1.00 72.25 223 THR A O 1
ATOM 1727 N N . ALA A 1 224 ? 25.291 -10.487 6.418 1.00 61.97 224 ALA A N 1
ATOM 1728 C CA . ALA A 1 224 ? 24.615 -11.781 6.543 1.00 61.97 224 ALA A CA 1
ATOM 1729 C C . ALA A 1 224 ? 25.577 -12.986 6.550 1.00 61.97 224 ALA A C 1
ATOM 1731 O O . ALA A 1 224 ? 25.241 -14.036 7.094 1.00 61.97 224 ALA A O 1
ATOM 1732 N N . SER A 1 225 ? 26.790 -12.840 6.013 1.00 59.62 225 SER A N 1
ATOM 1733 C CA . SER A 1 225 ? 27.836 -13.869 6.070 1.00 59.62 225 SER A CA 1
ATOM 1734 C C . SER A 1 225 ? 28.480 -14.054 7.452 1.00 59.62 225 SER A C 1
ATOM 1736 O O . SER A 1 225 ? 29.199 -15.033 7.637 1.00 59.62 225 SER A O 1
ATOM 1738 N N . ALA A 1 226 ? 28.251 -13.151 8.414 1.00 56.06 226 ALA A N 1
ATOM 1739 C CA . ALA A 1 226 ? 29.050 -13.086 9.643 1.00 56.06 226 ALA A CA 1
ATOM 1740 C C . ALA A 1 226 ? 28.267 -13.138 10.971 1.00 56.06 226 ALA A C 1
ATOM 1742 O O . ALA A 1 226 ? 28.906 -13.199 12.020 1.00 56.06 226 ALA A O 1
ATOM 1743 N N . SER A 1 227 ? 26.925 -13.120 10.982 1.00 52.81 227 SER A N 1
ATOM 1744 C CA . SER A 1 227 ? 26.160 -12.987 12.239 1.00 52.81 227 SER A CA 1
ATOM 1745 C C . SER A 1 227 ? 25.074 -14.048 12.451 1.00 52.81 227 SER A C 1
ATOM 1747 O O . SER A 1 227 ? 24.389 -14.456 11.518 1.00 52.81 227 SER A O 1
ATOM 1749 N N . THR A 1 228 ? 24.905 -14.459 13.712 1.00 55.50 228 THR A N 1
ATOM 1750 C CA . THR A 1 228 ? 23.883 -15.389 14.230 1.00 55.50 228 THR A CA 1
ATOM 1751 C C . THR A 1 228 ? 22.595 -14.695 14.705 1.00 55.50 228 THR A C 1
ATOM 1753 O O . THR A 1 228 ? 21.732 -15.345 15.294 1.00 55.50 228 THR A O 1
ATOM 1756 N N . GLY A 1 229 ? 22.444 -13.383 14.484 1.00 52.94 229 GLY A N 1
ATOM 1757 C CA . GLY A 1 229 ? 21.212 -12.655 14.812 1.00 52.94 229 GLY A CA 1
ATOM 1758 C C . GLY A 1 229 ? 20.081 -12.992 13.839 1.00 52.94 229 GLY A C 1
ATOM 1759 O O . GLY A 1 229 ? 20.351 -13.337 12.695 1.00 52.94 229 GLY A O 1
ATOM 1760 N N . THR A 1 230 ? 18.817 -12.890 14.270 1.00 50.12 230 THR A N 1
ATOM 1761 C CA . THR A 1 230 ? 17.640 -13.041 13.393 1.00 50.12 230 THR A CA 1
ATOM 1762 C C . THR A 1 230 ? 17.660 -11.949 12.318 1.00 50.12 230 THR A C 1
ATOM 1764 O O . THR A 1 230 ? 17.382 -10.794 12.646 1.00 50.12 230 THR A O 1
ATOM 1767 N N . PRO A 1 231 ? 18.000 -12.270 11.056 1.00 54.16 231 PRO A N 1
ATOM 1768 C CA . PRO A 1 231 ? 18.060 -11.271 10.001 1.00 54.16 231 PRO A CA 1
ATOM 1769 C C . PRO A 1 231 ? 16.643 -10.768 9.683 1.00 54.16 231 PRO A C 1
ATOM 1771 O O . PRO A 1 231 ? 15.666 -11.488 9.936 1.00 54.16 231 PRO A O 1
ATOM 1774 N N . PRO A 1 232 ? 16.498 -9.575 9.071 1.00 60.47 232 PRO A N 1
ATOM 1775 C CA . PRO A 1 232 ? 15.251 -9.202 8.412 1.00 60.47 232 PRO A CA 1
ATOM 1776 C C . PRO A 1 232 ? 14.821 -10.355 7.512 1.00 60.47 232 PRO A C 1
ATOM 1778 O O . PRO A 1 232 ? 15.680 -11.018 6.921 1.00 60.47 232 PRO A O 1
ATOM 1781 N N . SER A 1 233 ? 13.513 -10.640 7.456 1.00 74.50 233 SER A N 1
ATOM 1782 C CA . SER A 1 233 ? 13.037 -11.848 6.777 1.00 74.50 233 SER A CA 1
ATOM 1783 C C . SER A 1 233 ? 13.683 -11.932 5.391 1.00 74.50 233 SER A C 1
ATOM 1785 O O . SER A 1 233 ? 13.567 -11.012 4.583 1.00 74.50 233 SER A O 1
ATOM 1787 N N . GLN A 1 234 ? 14.424 -13.009 5.118 1.00 82.81 234 GLN A N 1
ATOM 1788 C CA . GLN A 1 234 ? 15.132 -13.208 3.844 1.00 82.81 234 GLN A CA 1
ATOM 1789 C C . GLN A 1 234 ? 14.200 -12.993 2.637 1.00 82.81 234 GLN A C 1
ATOM 1791 O O . GLN A 1 234 ? 14.616 -12.596 1.550 1.00 82.81 234 GLN A O 1
ATOM 1796 N N . GLN A 1 235 ? 12.911 -13.244 2.855 1.00 84.94 235 GLN A N 1
ATOM 1797 C CA . GLN A 1 235 ? 11.828 -12.964 1.936 1.00 84.94 235 GLN A CA 1
ATOM 1798 C C . GLN A 1 235 ? 11.752 -11.489 1.516 1.00 84.94 235 GLN A C 1
ATOM 1800 O O . GLN A 1 235 ? 11.621 -11.215 0.327 1.00 84.94 235 GLN A O 1
ATOM 1805 N N . LEU A 1 236 ? 11.859 -10.542 2.449 1.00 84.94 236 LEU A N 1
ATOM 1806 C CA . LEU A 1 236 ? 11.785 -9.115 2.150 1.00 84.94 236 LEU A CA 1
ATOM 1807 C C . LEU A 1 236 ? 12.943 -8.653 1.258 1.00 84.94 236 LEU A C 1
ATOM 1809 O O . LEU A 1 236 ? 12.709 -7.919 0.299 1.00 84.94 236 LEU A O 1
ATOM 1813 N N . TYR A 1 237 ? 14.166 -9.125 1.520 1.00 89.12 237 TYR A N 1
ATOM 1814 C CA . TYR A 1 237 ? 15.317 -8.841 0.656 1.00 89.12 237 TYR A CA 1
ATOM 1815 C C . TYR A 1 237 ? 15.077 -9.328 -0.770 1.00 89.12 237 TYR A C 1
ATOM 1817 O O . TYR A 1 237 ? 15.208 -8.556 -1.717 1.00 89.12 237 TYR A O 1
ATOM 1825 N N . LYS A 1 238 ? 14.623 -10.578 -0.915 1.00 90.62 238 LYS A N 1
ATOM 1826 C CA . LYS A 1 238 ? 14.285 -11.148 -2.223 1.00 90.62 238 LYS A CA 1
ATOM 1827 C C . LYS A 1 238 ? 13.182 -10.350 -2.922 1.00 90.62 238 LYS A C 1
ATOM 1829 O O . LYS A 1 238 ? 13.292 -10.082 -4.114 1.00 90.62 238 LYS A O 1
ATOM 1834 N N . MET A 1 239 ? 12.139 -9.935 -2.199 1.00 91.94 239 MET A N 1
ATOM 1835 C CA . MET A 1 239 ? 11.074 -9.095 -2.763 1.00 91.94 239 MET A CA 1
ATOM 1836 C C . MET A 1 239 ? 11.620 -7.756 -3.262 1.00 91.94 239 MET A C 1
ATOM 1838 O O . MET A 1 239 ? 11.276 -7.333 -4.364 1.00 91.94 239 MET A O 1
ATOM 1842 N N . ALA A 1 240 ? 12.505 -7.113 -2.501 1.00 93.81 240 ALA A N 1
ATOM 1843 C CA . ALA A 1 240 ? 13.113 -5.849 -2.893 1.00 93.81 240 ALA A CA 1
ATOM 1844 C C . ALA A 1 240 ? 14.007 -5.994 -4.137 1.00 93.81 240 ALA A C 1
ATOM 1846 O O . ALA A 1 240 ? 13.883 -5.209 -5.077 1.00 93.81 240 ALA A O 1
ATOM 1847 N N . GLU A 1 241 ? 14.851 -7.027 -4.195 1.00 94.00 241 GLU A N 1
ATOM 1848 C CA . GLU A 1 241 ? 15.680 -7.332 -5.369 1.00 94.00 241 GLU A CA 1
ATOM 1849 C C . GLU A 1 241 ? 14.830 -7.571 -6.621 1.00 94.00 241 GLU A C 1
ATOM 1851 O O . GLU A 1 241 ? 15.086 -6.975 -7.673 1.00 94.00 241 GLU A O 1
ATOM 1856 N N . VAL A 1 242 ? 13.783 -8.394 -6.498 1.00 94.69 242 VAL A N 1
ATOM 1857 C CA . VAL A 1 242 ? 12.845 -8.683 -7.588 1.00 94.69 242 VAL A CA 1
ATOM 1858 C C . VAL A 1 242 ? 12.118 -7.414 -8.025 1.00 94.69 242 VAL A C 1
ATOM 1860 O O . VAL A 1 242 ? 12.018 -7.158 -9.225 1.00 94.69 242 VAL A O 1
ATOM 1863 N N . ALA A 1 243 ? 11.655 -6.577 -7.096 1.00 95.56 243 ALA A N 1
ATOM 1864 C CA . ALA A 1 243 ? 10.950 -5.338 -7.417 1.00 95.56 243 ALA A CA 1
ATOM 1865 C C . ALA A 1 243 ? 11.858 -4.309 -8.119 1.00 95.56 243 ALA A C 1
ATOM 1867 O O . ALA A 1 243 ? 11.431 -3.642 -9.068 1.00 95.56 243 ALA A O 1
ATOM 1868 N N . LEU A 1 244 ? 13.128 -4.207 -7.711 1.00 95.19 244 LEU A N 1
ATOM 1869 C CA . LEU A 1 244 ? 14.129 -3.361 -8.369 1.00 95.19 244 LEU A CA 1
ATOM 1870 C C . LEU A 1 244 ? 14.493 -3.889 -9.765 1.00 95.19 244 LEU A C 1
ATOM 1872 O O . LEU A 1 244 ? 14.593 -3.111 -10.716 1.00 95.19 244 LEU A O 1
ATOM 1876 N N . ALA A 1 245 ? 14.669 -5.204 -9.917 1.00 94.00 245 ALA A N 1
ATOM 1877 C CA . ALA A 1 245 ? 14.932 -5.829 -11.212 1.00 94.00 245 ALA A CA 1
ATOM 1878 C C . ALA A 1 245 ? 13.748 -5.672 -12.175 1.00 94.00 245 ALA A C 1
ATOM 1880 O O . ALA A 1 245 ? 13.933 -5.262 -13.320 1.00 94.00 245 ALA A O 1
ATOM 1881 N N . THR A 1 246 ? 12.530 -5.901 -11.688 1.00 94.69 246 THR A N 1
ATOM 1882 C CA . THR A 1 246 ? 11.289 -5.710 -12.450 1.00 94.69 246 THR A CA 1
ATOM 1883 C C . THR A 1 246 ? 11.149 -4.259 -12.901 1.00 94.69 246 THR A C 1
ATOM 1885 O O . THR A 1 246 ? 10.836 -4.007 -14.060 1.00 94.69 246 THR A O 1
ATOM 1888 N N . GLY A 1 247 ? 11.490 -3.292 -12.041 1.00 92.88 247 GLY A N 1
ATOM 1889 C CA . GLY A 1 247 ? 11.528 -1.874 -12.406 1.00 92.88 247 GLY A CA 1
ATOM 1890 C C . GLY A 1 247 ? 12.454 -1.560 -13.587 1.00 92.88 247 GLY A C 1
ATOM 1891 O O . GLY A 1 247 ? 12.086 -0.766 -14.452 1.00 92.88 247 GLY A O 1
ATOM 1892 N N . ARG A 1 248 ? 13.627 -2.209 -13.678 1.00 91.19 248 ARG A N 1
ATOM 1893 C CA . ARG A 1 248 ? 14.535 -2.076 -14.839 1.00 91.19 248 ARG A CA 1
ATOM 1894 C C . ARG A 1 248 ? 13.886 -2.578 -16.124 1.00 91.19 248 ARG A C 1
ATOM 1896 O O . ARG A 1 248 ? 13.946 -1.886 -17.137 1.00 91.19 248 ARG A O 1
ATOM 1903 N N . VAL A 1 249 ? 13.277 -3.761 -16.075 1.00 92.50 249 VAL A N 1
ATOM 1904 C CA . VAL A 1 249 ? 12.632 -4.382 -17.241 1.00 92.50 249 VAL A CA 1
ATOM 1905 C C . VAL A 1 249 ? 11.434 -3.557 -17.701 1.00 92.50 249 VAL A C 1
ATOM 1907 O O . VAL A 1 249 ? 11.333 -3.241 -18.881 1.00 92.50 249 VAL A O 1
ATOM 1910 N N . LEU A 1 250 ? 10.570 -3.137 -16.777 1.00 91.88 250 LEU A N 1
ATOM 1911 C CA . LEU A 1 250 ? 9.402 -2.309 -17.083 1.00 91.88 250 LEU A CA 1
ATOM 1912 C C . LEU A 1 250 ? 9.787 -0.960 -17.680 1.00 91.88 250 LEU A C 1
ATOM 1914 O O . LEU A 1 250 ? 9.196 -0.533 -18.668 1.00 91.88 250 LEU A O 1
ATOM 1918 N N . HIS A 1 251 ? 10.807 -0.305 -17.122 1.00 88.81 251 HIS A N 1
ATOM 1919 C CA . HIS A 1 251 ? 11.322 0.928 -17.705 1.00 88.81 251 HIS A CA 1
ATOM 1920 C C . HIS A 1 251 ? 11.869 0.689 -19.115 1.00 88.81 251 HIS A C 1
ATOM 1922 O O . HIS A 1 251 ? 11.656 1.515 -19.999 1.00 88.81 251 HIS A O 1
ATOM 1928 N N . TYR A 1 252 ? 12.531 -0.451 -19.340 1.00 90.00 252 TYR A N 1
ATOM 1929 C CA . TYR A 1 252 ? 13.023 -0.819 -20.659 1.00 90.00 252 TYR A CA 1
ATOM 1930 C C . TYR A 1 252 ? 11.905 -0.995 -21.686 1.00 90.00 252 TYR A C 1
ATOM 1932 O O . TYR A 1 252 ? 11.958 -0.372 -22.746 1.00 90.00 252 TYR A O 1
ATOM 1940 N N . VAL A 1 253 ? 10.873 -1.767 -21.346 1.00 90.75 253 VAL A N 1
ATOM 1941 C CA . VAL A 1 253 ? 9.691 -1.968 -22.196 1.00 90.75 253 VAL A CA 1
ATOM 1942 C C . VAL A 1 253 ? 9.008 -0.636 -22.501 1.00 90.75 253 VAL A C 1
ATOM 1944 O O . VAL A 1 253 ? 8.787 -0.327 -23.667 1.00 90.75 253 VAL A O 1
ATOM 1947 N N . TYR A 1 254 ? 8.780 0.196 -21.482 1.00 89.12 254 TYR A N 1
ATOM 1948 C CA . TYR A 1 254 ? 8.189 1.523 -21.658 1.00 89.12 254 TYR A CA 1
ATOM 1949 C C . TYR A 1 254 ? 8.980 2.382 -22.657 1.00 89.12 254 TYR A C 1
ATOM 1951 O O . TYR A 1 254 ? 8.411 3.005 -23.549 1.00 89.12 254 TYR A O 1
ATOM 1959 N N . CYS A 1 255 ? 10.310 2.399 -22.550 1.00 88.19 255 CYS A N 1
ATOM 1960 C CA . CYS A 1 255 ? 11.150 3.157 -23.474 1.00 88.19 255 CYS A CA 1
ATOM 1961 C C . CYS A 1 255 ? 11.080 2.608 -24.903 1.00 88.19 255 CYS A C 1
ATOM 1963 O O . CYS A 1 255 ? 10.999 3.398 -25.842 1.00 88.19 255 CYS A O 1
ATOM 1965 N N . LEU A 1 256 ? 11.070 1.281 -25.076 1.00 89.50 256 LEU A N 1
ATOM 1966 C CA . LEU A 1 256 ? 10.910 0.662 -26.393 1.00 89.50 256 LEU A CA 1
ATOM 1967 C C . LEU A 1 256 ? 9.581 1.052 -27.048 1.00 89.50 256 LEU A C 1
ATOM 1969 O O . LEU A 1 256 ? 9.575 1.425 -28.219 1.00 89.50 256 LEU A O 1
ATOM 1973 N N . GLU A 1 257 ? 8.478 1.030 -26.297 1.00 89.38 257 GLU A N 1
ATOM 1974 C CA . GLU A 1 257 ? 7.156 1.443 -26.789 1.00 89.38 257 GLU A CA 1
ATOM 1975 C C . GLU A 1 257 ? 7.124 2.918 -27.212 1.00 89.38 257 GLU A C 1
ATOM 1977 O O . GLU A 1 257 ? 6.405 3.290 -28.139 1.00 89.38 257 GLU A O 1
ATOM 1982 N N . LYS A 1 258 ? 7.943 3.768 -26.579 1.00 87.69 258 LYS A N 1
ATOM 1983 C CA . LYS A 1 258 ? 8.115 5.181 -26.957 1.00 87.69 258 LYS A CA 1
ATOM 1984 C C . LYS A 1 258 ? 9.152 5.417 -28.059 1.00 87.69 258 LYS A C 1
ATOM 1986 O O . LYS A 1 258 ? 9.379 6.567 -28.432 1.00 87.69 258 LYS A O 1
ATOM 1991 N N . GLY A 1 259 ? 9.781 4.366 -28.588 1.00 89.75 259 GLY A N 1
ATOM 1992 C CA . GLY A 1 259 ? 10.842 4.479 -29.591 1.00 89.75 259 GLY A CA 1
ATOM 1993 C C . GLY A 1 259 ? 12.152 5.055 -29.043 1.00 89.75 259 GLY A C 1
ATOM 1994 O O . GLY A 1 259 ? 12.966 5.574 -29.804 1.00 89.75 259 GLY A O 1
ATOM 1995 N N . TRP A 1 260 ? 12.362 5.002 -27.727 1.00 89.19 260 TRP A N 1
ATOM 1996 C CA . TRP A 1 260 ? 13.592 5.454 -27.086 1.00 89.19 260 TRP A CA 1
ATOM 1997 C C . TRP A 1 260 ? 14.64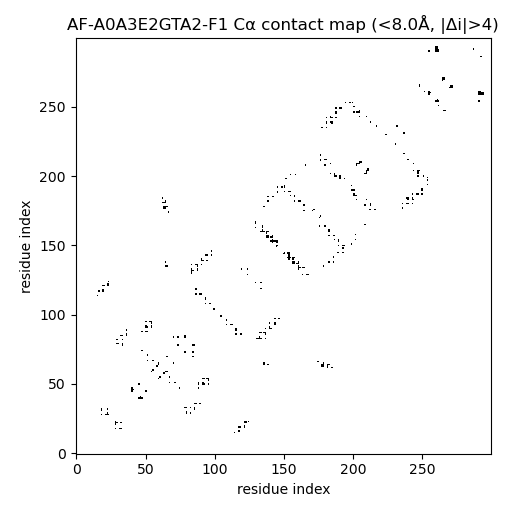0 4.344 -27.071 1.00 89.19 260 TRP A C 1
ATOM 1999 O O . TRP A 1 260 ? 14.353 3.177 -26.802 1.00 89.19 260 TRP A O 1
ATOM 2009 N N . THR A 1 261 ? 15.895 4.719 -27.309 1.00 85.94 261 THR A N 1
ATOM 2010 C CA . THR A 1 261 ? 17.036 3.808 -27.201 1.00 85.94 261 THR A CA 1
ATOM 2011 C C . THR A 1 261 ? 17.607 3.838 -25.792 1.00 85.94 261 THR A C 1
ATOM 2013 O O . THR A 1 261 ? 17.995 4.896 -25.298 1.00 85.94 261 THR A O 1
ATOM 2016 N N . ILE A 1 262 ? 17.715 2.672 -25.155 1.00 82.31 262 ILE A N 1
ATOM 2017 C CA . ILE A 1 262 ? 18.349 2.542 -23.840 1.00 82.31 262 ILE A CA 1
ATOM 2018 C C . ILE A 1 262 ? 19.788 2.067 -23.999 1.00 82.31 262 ILE A C 1
ATOM 2020 O O . ILE A 1 262 ? 20.060 1.048 -24.634 1.00 82.31 262 ILE A O 1
ATOM 2024 N N . GLY A 1 263 ? 20.719 2.780 -23.366 1.00 80.56 263 GLY A N 1
ATOM 2025 C CA . GLY A 1 263 ? 22.116 2.366 -23.302 1.00 80.56 263 GLY A CA 1
ATOM 2026 C C . GLY A 1 263 ? 22.302 1.069 -22.504 1.00 80.56 263 GLY A C 1
ATOM 2027 O O . GLY A 1 263 ? 21.766 0.915 -21.409 1.00 80.56 263 GLY A O 1
ATOM 2028 N N . VAL A 1 264 ? 23.145 0.160 -23.005 1.00 74.12 264 VAL A N 1
ATOM 2029 C CA . VAL A 1 264 ? 23.425 -1.169 -22.410 1.00 74.12 264 VAL A CA 1
ATOM 2030 C C . VAL A 1 264 ? 23.860 -1.098 -20.935 1.00 74.12 264 VAL A C 1
ATOM 2032 O O . VAL A 1 264 ? 23.599 -2.019 -20.161 1.00 74.12 264 VAL A O 1
ATOM 2035 N N . LYS A 1 265 ? 24.486 0.010 -20.511 1.00 74.00 265 LYS A N 1
ATOM 2036 C CA . LYS A 1 265 ? 24.901 0.235 -19.115 1.00 74.00 265 LYS A CA 1
ATOM 2037 C C . LYS A 1 265 ? 23.716 0.234 -18.137 1.00 74.00 265 LYS A C 1
ATOM 2039 O O . LYS A 1 265 ? 23.852 -0.293 -17.039 1.00 74.00 265 LYS A O 1
ATOM 2044 N N . PHE A 1 266 ? 22.550 0.730 -18.557 1.00 72.62 266 PHE A N 1
ATOM 2045 C CA . PHE A 1 266 ? 21.335 0.753 -17.737 1.00 72.62 266 PHE A CA 1
ATOM 2046 C C . PHE A 1 266 ? 20.858 -0.660 -17.365 1.00 72.62 266 PHE A C 1
ATOM 2048 O O . PHE A 1 266 ? 20.480 -0.913 -16.222 1.00 72.62 266 PHE A O 1
ATOM 2055 N N . LEU A 1 267 ? 20.933 -1.605 -18.310 1.00 66.31 267 LEU A N 1
ATOM 2056 C CA . LEU A 1 267 ? 20.475 -2.984 -18.108 1.00 66.31 267 LEU A CA 1
ATOM 2057 C C . LEU A 1 267 ? 21.365 -3.771 -17.141 1.00 66.31 267 LEU A C 1
ATOM 2059 O O . LEU A 1 267 ? 20.866 -4.613 -16.399 1.00 66.31 267 LEU A O 1
ATOM 2063 N N . LYS A 1 268 ? 22.669 -3.473 -17.103 1.00 70.44 268 LYS A N 1
ATOM 2064 C CA . LYS A 1 268 ? 23.625 -4.162 -16.222 1.00 70.44 268 LYS A CA 1
ATOM 2065 C C . LYS A 1 268 ? 23.525 -3.742 -14.752 1.00 70.44 268 LYS A C 1
ATOM 2067 O O . LYS A 1 268 ? 24.264 -4.271 -13.933 1.00 70.44 268 LYS A O 1
ATOM 2072 N N . GLY A 1 269 ? 22.663 -2.780 -14.409 1.00 63.53 269 GLY A N 1
ATOM 2073 C CA . GLY A 1 269 ? 22.570 -2.255 -13.042 1.00 63.53 269 GLY A CA 1
ATOM 2074 C C . GLY A 1 269 ? 23.824 -1.499 -12.583 1.00 63.53 269 GLY A C 1
ATOM 2075 O O . GLY A 1 269 ? 23.912 -1.114 -11.422 1.00 63.53 269 GLY A O 1
ATOM 2076 N N . ILE A 1 270 ? 24.776 -1.259 -13.489 1.00 54.91 270 ILE A N 1
ATOM 2077 C CA . ILE A 1 270 ? 25.963 -0.451 -13.234 1.00 54.91 270 ILE A CA 1
ATOM 2078 C C . ILE A 1 270 ? 25.516 1.000 -13.375 1.00 54.91 270 ILE A C 1
ATOM 2080 O O . ILE A 1 270 ? 25.061 1.403 -14.449 1.00 54.91 270 ILE A O 1
ATOM 2084 N N . GLN A 1 271 ? 25.598 1.772 -12.288 1.00 47.53 271 GLN A N 1
ATOM 2085 C CA . GLN A 1 271 ? 25.334 3.207 -12.329 1.00 47.53 271 GLN A CA 1
ATOM 2086 C C . GLN A 1 271 ? 26.192 3.824 -13.439 1.00 47.53 271 GLN A C 1
ATOM 2088 O O . GLN A 1 271 ? 27.416 3.846 -13.363 1.00 47.53 271 GLN A O 1
ATOM 2093 N N . ALA A 1 272 ? 25.548 4.283 -14.510 1.00 40.47 272 ALA A N 1
ATOM 2094 C CA . ALA A 1 272 ? 26.206 5.144 -15.471 1.00 40.47 272 ALA A CA 1
ATOM 2095 C C . ALA A 1 272 ? 26.440 6.492 -14.777 1.00 40.47 272 ALA A C 1
ATOM 2097 O O . ALA A 1 272 ? 25.497 7.267 -14.601 1.00 40.47 272 ALA A O 1
ATOM 2098 N N . GLU A 1 273 ? 27.678 6.754 -14.364 1.00 35.03 273 GLU A N 1
ATOM 2099 C CA . GLU A 1 273 ? 28.166 8.124 -14.242 1.00 35.03 273 GLU A CA 1
ATOM 2100 C C . GLU A 1 273 ? 28.004 8.788 -15.613 1.00 35.03 273 GLU A C 1
ATOM 2102 O O . GLU A 1 273 ? 28.436 8.260 -16.643 1.00 35.03 273 GLU A O 1
ATOM 2107 N N . VAL A 1 274 ? 27.273 9.898 -15.635 1.00 36.69 274 VAL A N 1
ATOM 2108 C CA . VAL A 1 274 ? 27.004 10.664 -16.847 1.00 36.69 274 VAL A CA 1
ATOM 2109 C C . VAL A 1 274 ? 28.209 11.563 -17.085 1.00 36.69 274 VAL A C 1
ATOM 2111 O O . VAL A 1 274 ? 28.352 12.594 -16.435 1.00 36.69 274 VAL A O 1
ATOM 2114 N N . SER A 1 275 ? 29.067 11.190 -18.029 1.00 34.38 275 SER A N 1
ATOM 2115 C CA . SER A 1 275 ? 29.865 12.170 -18.757 1.00 34.38 275 SER A CA 1
ATOM 2116 C C . SER A 1 275 ? 28.959 12.827 -19.800 1.00 34.38 275 SER A C 1
ATOM 2118 O O . SER A 1 275 ? 28.387 12.157 -20.662 1.00 34.38 275 SER A O 1
ATOM 2120 N N . SER A 1 276 ? 28.770 14.140 -19.664 1.00 32.03 276 SER A N 1
ATOM 2121 C CA . SER A 1 276 ? 28.036 14.963 -20.626 1.00 32.03 276 SER A CA 1
ATOM 2122 C C . SER A 1 276 ? 28.737 14.892 -21.986 1.00 32.03 276 SER A C 1
ATOM 2124 O O . SER A 1 276 ? 29.926 15.200 -22.041 1.00 32.03 276 SER A O 1
ATOM 2126 N N . PRO A 1 277 ? 28.059 14.507 -23.079 1.00 39.22 277 PRO A N 1
ATOM 2127 C CA . PRO A 1 277 ? 28.600 14.719 -24.409 1.00 39.22 277 PRO A CA 1
ATOM 2128 C C . PRO A 1 277 ? 28.471 16.206 -24.754 1.00 39.22 277 PRO A C 1
ATOM 2130 O O . PRO A 1 277 ? 27.488 16.856 -24.387 1.00 39.22 277 PRO A O 1
ATOM 2133 N N . ASP A 1 278 ? 29.489 16.735 -25.421 1.00 39.09 278 ASP A N 1
ATOM 2134 C CA . ASP A 1 278 ? 29.585 18.128 -25.836 1.00 39.09 278 ASP A CA 1
ATOM 2135 C C . ASP A 1 278 ? 28.310 18.624 -26.525 1.00 39.09 278 ASP A C 1
ATOM 2137 O O . ASP A 1 278 ? 27.808 18.047 -27.495 1.00 39.09 278 ASP A O 1
ATOM 2141 N N . ALA A 1 279 ? 27.792 19.731 -25.999 1.00 45.53 279 ALA A N 1
ATOM 2142 C CA . ALA A 1 279 ? 26.655 20.442 -26.544 1.00 45.53 279 ALA A CA 1
ATOM 2143 C C . ALA A 1 279 ? 27.036 21.065 -27.893 1.00 45.53 279 ALA A C 1
ATOM 2145 O O . ALA A 1 279 ? 27.740 22.071 -27.951 1.00 45.53 279 ALA A O 1
ATOM 2146 N N . SER A 1 280 ? 26.517 20.502 -28.983 1.00 44.75 280 SER A N 1
ATOM 2147 C CA . SER A 1 280 ? 26.403 21.217 -30.252 1.00 44.75 280 SER A CA 1
ATOM 2148 C C . SER A 1 280 ? 24.977 21.105 -30.799 1.00 44.75 280 SER A C 1
ATOM 2150 O O . SER A 1 280 ? 24.507 20.042 -31.183 1.00 44.75 280 SER A O 1
ATOM 2152 N N . ASN A 1 281 ? 24.307 22.259 -30.761 1.00 45.91 281 ASN A N 1
ATOM 2153 C CA . ASN A 1 281 ? 23.130 22.715 -31.500 1.00 45.91 281 ASN A CA 1
ATOM 2154 C C . ASN A 1 281 ? 21.886 21.814 -31.633 1.00 45.91 281 ASN A C 1
ATOM 2156 O O . ASN A 1 281 ? 21.832 20.897 -32.444 1.00 45.91 281 ASN A O 1
ATOM 2160 N N . GLY A 1 282 ? 20.796 22.300 -31.026 1.00 51.34 282 GLY A N 1
ATOM 2161 C CA . GLY A 1 282 ? 19.495 22.355 -31.698 1.00 51.34 282 GLY A CA 1
ATOM 2162 C C . GLY A 1 282 ? 18.366 21.567 -31.040 1.00 51.34 282 GLY A C 1
ATOM 2163 O O . GLY A 1 282 ? 18.314 20.346 -31.117 1.00 51.34 282 GLY A O 1
ATOM 2164 N N . THR A 1 283 ? 17.376 22.311 -30.538 1.00 44.38 283 THR A N 1
ATOM 2165 C CA . THR A 1 283 ? 16.029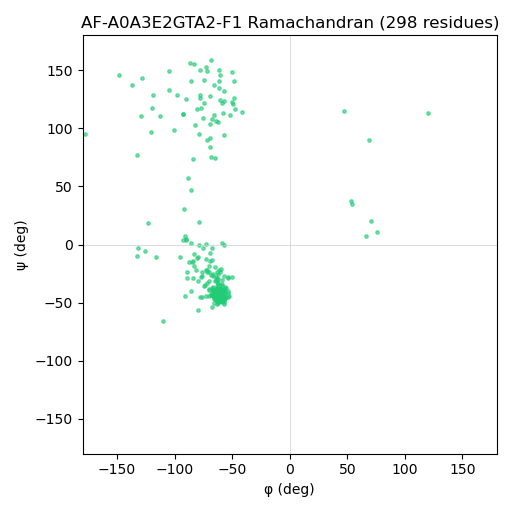 21.862 -30.121 1.00 44.38 283 THR A CA 1
ATOM 2166 C C . THR A 1 283 ? 15.965 20.983 -28.869 1.00 44.38 283 THR A C 1
ATOM 2168 O O . THR A 1 283 ? 15.963 19.756 -28.913 1.00 44.38 283 THR A O 1
ATOM 2171 N N . THR A 1 284 ? 15.823 21.645 -27.722 1.00 40.41 284 THR A N 1
ATOM 2172 C CA . THR A 1 284 ? 15.569 21.016 -26.424 1.00 40.41 284 THR A CA 1
ATOM 2173 C C . THR A 1 284 ? 14.136 20.485 -26.373 1.00 40.41 284 THR A C 1
ATOM 2175 O O . THR A 1 284 ? 13.207 21.185 -25.976 1.00 40.41 284 THR A O 1
ATOM 2178 N N . VAL A 1 285 ? 13.935 19.236 -26.787 1.00 46.44 285 VAL A N 1
ATOM 2179 C CA . VAL A 1 285 ? 12.734 18.484 -26.409 1.00 46.44 285 VAL A CA 1
ATOM 2180 C C . VAL A 1 285 ? 12.956 17.999 -24.982 1.00 46.44 285 VAL A C 1
ATOM 2182 O O . VAL A 1 285 ? 13.983 17.390 -24.682 1.00 46.44 285 VAL A O 1
ATOM 2185 N N . GLN A 1 286 ? 12.016 18.304 -24.091 1.00 43.53 286 GLN A N 1
ATOM 2186 C CA . GLN A 1 286 ? 12.044 17.945 -22.674 1.00 43.53 286 GLN A CA 1
ATOM 2187 C C . GLN A 1 286 ? 11.874 16.418 -22.523 1.00 43.53 286 GLN A C 1
ATOM 2189 O O . GLN A 1 286 ? 10.795 15.907 -22.245 1.00 43.53 286 GLN A O 1
ATOM 2194 N N . GLY A 1 287 ? 12.943 15.676 -22.818 1.00 45.50 287 GLY A N 1
ATOM 2195 C CA . GLY A 1 287 ? 13.028 14.224 -22.712 1.00 45.50 287 GLY A CA 1
ATOM 2196 C C . GLY A 1 287 ? 13.437 13.773 -21.311 1.00 45.50 287 GLY A C 1
ATOM 2197 O O . GLY A 1 287 ? 14.073 14.510 -20.557 1.00 45.50 287 GLY A O 1
ATOM 2198 N N . CYS A 1 288 ? 13.075 12.536 -20.961 1.00 45.91 288 CYS A N 1
ATOM 2199 C CA . CYS A 1 288 ? 13.514 11.870 -19.736 1.00 45.91 288 CYS A CA 1
ATOM 2200 C C . CYS A 1 288 ? 15.044 11.981 -19.606 1.00 45.91 288 CYS A C 1
ATOM 2202 O O . CYS A 1 288 ? 15.757 11.520 -20.493 1.00 45.91 288 CYS A O 1
ATOM 2204 N N . ALA A 1 289 ? 15.548 12.547 -18.503 1.00 48.91 289 ALA A N 1
ATOM 2205 C CA . ALA A 1 289 ? 16.955 12.935 -18.295 1.00 48.91 289 ALA A CA 1
ATOM 2206 C C . ALA A 1 289 ? 18.015 11.814 -18.454 1.00 48.91 289 ALA A C 1
ATOM 2208 O O . ALA A 1 289 ? 19.205 12.056 -18.274 1.00 48.91 289 ALA A O 1
ATOM 2209 N N . ARG A 1 290 ? 17.608 10.576 -18.760 1.00 52.34 290 ARG A N 1
ATOM 2210 C CA . ARG A 1 290 ? 18.486 9.418 -19.002 1.00 52.34 290 ARG A CA 1
ATOM 2211 C C . ARG A 1 290 ? 18.167 8.620 -20.264 1.00 52.34 290 ARG A C 1
ATOM 2213 O O . ARG A 1 290 ? 18.892 7.677 -20.571 1.00 52.34 290 ARG A O 1
ATOM 2220 N N . CYS A 1 291 ? 17.118 8.984 -20.993 1.00 44.19 291 CYS A N 1
ATOM 2221 C CA . CYS A 1 291 ? 16.828 8.404 -22.293 1.00 44.19 291 CYS A CA 1
ATOM 2222 C C . CYS A 1 291 ? 17.312 9.394 -23.341 1.00 44.19 291 CYS A C 1
ATOM 2224 O O . CYS A 1 291 ? 16.638 10.379 -23.635 1.00 44.19 291 CYS A O 1
ATOM 2226 N N . THR A 1 292 ? 18.503 9.161 -23.888 1.00 45.84 292 THR A N 1
ATOM 2227 C CA . THR A 1 292 ? 18.915 9.890 -25.082 1.00 45.84 292 THR A CA 1
ATOM 2228 C C . THR A 1 292 ? 17.982 9.449 -26.203 1.00 45.84 292 THR A C 1
ATOM 2230 O O . THR A 1 292 ? 18.014 8.293 -26.627 1.00 45.84 292 THR A O 1
ATOM 2233 N N . VAL A 1 293 ? 17.118 10.354 -26.662 1.00 42.28 293 VAL A N 1
ATOM 2234 C CA . VAL A 1 293 ? 16.401 10.167 -27.922 1.00 42.28 293 VAL A CA 1
ATOM 2235 C C . VAL A 1 293 ? 17.459 10.293 -29.006 1.00 42.28 293 VAL A C 1
ATOM 2237 O O . VAL A 1 293 ? 17.786 11.389 -29.453 1.00 42.28 293 VAL A O 1
ATOM 2240 N N . LEU A 1 294 ? 18.060 9.170 -29.399 1.00 44.19 294 LEU A N 1
ATOM 2241 C CA . LEU A 1 294 ? 18.732 9.124 -30.683 1.00 44.19 294 LEU A CA 1
ATOM 2242 C C . LEU A 1 294 ? 17.619 9.333 -31.704 1.00 44.19 294 LEU A C 1
ATOM 2244 O O . LEU A 1 294 ? 16.782 8.450 -31.888 1.00 44.19 294 LEU A O 1
ATOM 2248 N N . HIS A 1 295 ? 17.561 10.521 -32.309 1.00 43.44 295 HIS A N 1
ATOM 2249 C CA . HIS A 1 295 ? 16.757 10.733 -33.501 1.00 43.44 295 HIS A CA 1
ATOM 2250 C C . HIS A 1 295 ? 17.252 9.732 -34.539 1.00 43.44 295 HIS A C 1
ATOM 2252 O O . HIS A 1 295 ? 18.250 9.948 -35.225 1.00 43.44 295 HIS A O 1
ATOM 2258 N N . GLY A 1 296 ? 16.574 8.588 -34.595 1.00 39.84 296 GLY A N 1
ATOM 2259 C CA . GLY A 1 296 ? 16.752 7.626 -35.650 1.00 39.84 296 GLY A CA 1
ATOM 2260 C C . GLY A 1 296 ? 16.439 8.354 -36.941 1.00 39.84 296 GLY A C 1
ATOM 2261 O O . GLY A 1 296 ? 15.297 8.755 -37.172 1.00 39.84 296 GLY A O 1
ATOM 2262 N N . VAL A 1 297 ? 17.464 8.536 -37.769 1.00 40.03 297 VAL A N 1
ATOM 2263 C CA . VAL A 1 297 ? 17.296 8.665 -39.212 1.00 40.03 297 VAL A CA 1
ATOM 2264 C C . VAL A 1 297 ? 16.258 7.613 -39.591 1.00 40.03 297 VAL A C 1
ATOM 2266 O O . VAL A 1 297 ? 16.497 6.422 -39.370 1.00 40.03 297 VAL A O 1
ATOM 2269 N N . LYS A 1 298 ? 15.073 8.047 -40.046 1.00 32.16 298 LYS A N 1
ATOM 2270 C CA . LYS A 1 298 ? 14.052 7.134 -40.570 1.00 32.16 298 LYS A CA 1
ATOM 2271 C C . LYS A 1 298 ? 14.775 6.206 -41.541 1.00 32.16 298 LYS A C 1
ATOM 2273 O O . LYS A 1 298 ? 15.348 6.689 -42.517 1.00 32.16 298 LYS A O 1
ATOM 2278 N N . LYS A 1 299 ? 14.810 4.903 -41.245 1.00 36.97 299 LYS A N 1
ATOM 2279 C CA . LYS A 1 299 ? 15.225 3.931 -42.256 1.00 36.97 299 LYS A CA 1
ATOM 2280 C C . LYS A 1 299 ? 14.281 4.113 -43.457 1.00 36.97 299 LYS A C 1
ATOM 2282 O O . LYS A 1 299 ? 13.079 4.245 -43.204 1.00 36.97 299 LYS A O 1
ATOM 2287 N N . PRO A 1 300 ? 14.814 4.209 -44.687 1.00 48.78 300 PRO A N 1
ATOM 2288 C CA . PRO A 1 300 ? 13.993 4.273 -45.891 1.00 48.78 300 PRO A CA 1
ATOM 2289 C C . PRO A 1 300 ? 13.096 3.039 -46.014 1.00 48.78 300 PRO A C 1
ATOM 2291 O O . PRO A 1 300 ? 13.507 1.959 -45.523 1.00 48.78 300 PRO A O 1
#

Organism: Scytalidium lignicola (NCBI:txid5539)

Radius of gyration: 22.41 Å; Cα contacts (8 Å, |Δi|>4): 248; chains: 1; bounding box: 64×38×70 Å

Mean predicted aligned error: 9.58 Å

Foldseek 3Di:
DDDDDPPPPPVVVVVLLVLLVVVLDDLVSLVVLLVVLVVVCVVVVHDLVNLLVLCVVPPCLLQVLDPSVVLVVCVPPDVSVASLSSLLSLLSVLVSCLVDPDPVCPVVSVVSLVSSVSNLVSQPPPDVADGPCSLVSLLSSLVSCLSVLVLVVSVVSLLVSVVNLVVVVPDPDPSSLSNLLSSLLSLLSSLVSCVVVLDDGPDACPDPSVVVNVVVLVVVVVVVVPDPDDDDPVSSSVSSVVSSLSNLVSVVSSCVVVVFDADPCSNVVNPPPDDDDDDDDDDDDPDDPRTPRPVPPPDD

Secondary structure (DSSP, 8-state):
-----TTSHHHHHHHHHHHHHHHTT-HHHHHHHHHHHHHHHHHTT--HHHHHHHHHHHTTTT---S-HHHHHHHHHH-TTS-THHHHHHHHHHHHHTTS---TTHHHHHHHHHHHHHHHHHHHTS--SS--TTHHHHHHHHHHHHHHTT-HHHHHHHHHHHHHHHHHTTT---HHHHHHHHHHHHHHHHHHHHTGGGTPPPSS-TTSHHHHHHHHHHHHHHTTTTT--S-PSPHHHHHHHHHHHHHHHHHHHHHHHHTTPPPPHHHHTT-----PPPP----------TT----------

pLDDT: mean 79.51, std 19.26, range [26.33, 98.19]